Protein AF-0000000081945781 (afdb_homodimer)

Organism: NCBI:txid47308

Nearest PDB structures (foldseek):
  4kkj-assembly1_A  TM=7.399E-01  e=7.338E-05  Homo sapiens
  7y8i-assembly5_E  TM=4.521E-01  e=2.044E+00  Chelicerata
  4kkj-assembly1_A  TM=7.401E-01  e=1.549E-04  Homo sapiens
  7som-assembly1_K  TM=2.322E-01  e=1.179E+00  Chlamydomonas reinhardtii
  7eeb-assembly1_G  TM=3.019E-01  e=8.105E+00  Mus musculus

InterPro domains:
  IPR051588 Eukaryotic Cobalamin Transport [PTHR10559] (9-97)

Solvent-accessible surface area (backbone atoms only — not comparable to full-atom values): 14755 Å² total; per-residue (Å²): 130,62,57,75,66,48,76,43,78,24,61,28,54,87,79,18,20,41,44,29,26,50,51,50,35,34,73,64,66,72,79,46,44,70,46,66,44,79,37,69,45,68,38,50,37,68,39,26,52,67,84,49,60,47,32,81,89,67,34,30,39,61,40,66,34,36,31,39,82,84,70,46,76,44,70,64,97,55,48,50,60,53,32,59,69,50,72,58,22,34,34,29,40,31,44,40,51,39,86,84,30,85,63,73,81,66,58,48,43,34,39,35,38,35,35,37,56,51,51,78,53,77,67,54,59,47,54,59,55,52,55,56,64,74,95,130,67,60,75,65,47,76,43,78,25,62,28,53,90,79,19,21,41,44,29,24,51,50,52,35,34,72,66,66,72,77,47,44,70,45,66,44,78,37,70,44,68,37,52,37,71,39,27,52,67,85,49,60,46,32,81,90,66,35,29,39,63,40,65,34,34,30,40,82,86,70,46,75,45,71,64,96,54,51,50,59,53,33,59,69,48,73,58,22,33,34,30,41,32,45,41,51,39,86,84,30,84,64,74,82,68,64,50,47,36,40,34,38,34,36,37,56,52,53,78,52,76,67,54,59,46,53,57,55,51,55,55,62,74,97

Radius of gyration: 22.07 Å; Cα contacts (8 Å, |Δi|>4): 541; chains: 2; bounding box: 33×66×73 Å

Secondary structure (DSSP, 8-state):
-----EEEEEEE-TT--HHHHHHHHHHTTSS--EEEEEETTTEEEEEEETTEE-BTTTTEEEEEEEE-TTS-EE--SS-TTT--PPTT-EEEEEEEE-TT-S--S----EEEEEEEE---SHHHHHHHHHHHHH-/-----EEEEEEE-TT--HHHHHHHHHHTTSS--EEEEEETTTEEEEEEETTEE-BTTTTEEEEEEEE-TTS-EE--SS-TTT--PPTT-EEEEEEEE-TT-S--S----EEEEEEEE---SHHHHHHHHHHHHH-

Structure (mmCIF, N/CA/C/O backbone):
data_AF-0000000081945781-model_v1
#
loop_
_entity.id
_entity.type
_entity.pdbx_description
1 polymer 'DUF4430 domain-containing protein'
#
loop_
_atom_site.group_PDB
_atom_site.id
_atom_site.type_symbol
_atom_site.label_atom_id
_atom_site.label_alt_id
_atom_site.label_comp_id
_atom_site.label_asym_id
_atom_site.label_entity_id
_atom_site.label_seq_id
_atom_site.pdbx_PDB_ins_code
_atom_site.Cartn_x
_atom_site.Cartn_y
_atom_site.Cartn_z
_atom_site.occupancy
_atom_site.B_iso_or_equiv
_atom_site.auth_seq_id
_atom_site.auth_comp_id
_atom_site.auth_asym_id
_atom_site.auth_atom_id
_atom_site.pdbx_PDB_model_num
ATOM 1 N N . MET A 1 1 ? 2.467 -34.301 -5.25 1 31.59 1 MET A N 1
ATOM 2 C CA . MET A 1 1 ? 2.14 -33.92 -6.622 1 31.59 1 MET A CA 1
ATOM 3 C C . MET A 1 1 ? 2.128 -32.403 -6.778 1 31.59 1 MET A C 1
ATOM 5 O O . MET A 1 1 ? 1.522 -31.697 -5.97 1 31.59 1 MET A O 1
ATOM 9 N N . ASP A 1 2 ? 3.257 -31.806 -7.307 1 41.69 2 ASP A N 1
ATOM 10 C CA . ASP A 1 2 ? 3.442 -30.403 -7.665 1 41.69 2 ASP A CA 1
ATOM 11 C C . ASP A 1 2 ? 2.237 -29.87 -8.437 1 41.69 2 ASP A C 1
ATOM 13 O O . ASP A 1 2 ? 1.819 -30.465 -9.433 1 41.69 2 ASP A O 1
ATOM 17 N N . SER A 1 3 ? 1.161 -29.571 -7.841 1 48.22 3 SER A N 1
ATOM 18 C CA . SER A 1 3 ? 0.048 -29.041 -8.623 1 48.22 3 SER A CA 1
ATOM 19 C C . SER A 1 3 ? 0.537 -28.08 -9.7 1 48.22 3 SER A C 1
ATOM 21 O O . SER A 1 3 ? 1.516 -27.357 -9.497 1 48.22 3 SER A O 1
ATOM 23 N N . PRO A 1 4 ? 0.216 -28.328 -10.935 1 53.32 4 PRO A N 1
ATOM 24 C CA . PRO A 1 4 ? 0.658 -27.537 -12.085 1 53.32 4 PRO A CA 1
ATOM 25 C C . PRO A 1 4 ? 0.549 -26.033 -11.843 1 53.32 4 PRO A C 1
ATOM 27 O O . PRO A 1 4 ? -0.338 -25.584 -11.114 1 53.32 4 PRO A O 1
ATOM 30 N N . ASP A 1 5 ? 1.572 -25.364 -12.103 1 63.85 5 ASP A N 1
ATOM 31 C CA . ASP A 1 5 ? 1.568 -23.905 -12.069 1 63.85 5 ASP A CA 1
ATOM 32 C C . ASP A 1 5 ? 0.402 -23.341 -12.879 1 63.85 5 ASP A C 1
ATOM 34 O O . ASP A 1 5 ? 0.045 -23.886 -13.926 1 63.85 5 ASP A O 1
ATOM 38 N N . GLN A 1 6 ? -0.459 -22.669 -12.216 1 78.08 6 GLN A N 1
ATOM 39 C CA . GLN A 1 6 ? -1.534 -21.983 -12.926 1 78.08 6 GLN A CA 1
ATOM 40 C C . GLN A 1 6 ? -1.122 -20.565 -13.309 1 78.08 6 GLN A C 1
ATOM 42 O O . GLN A 1 6 ? -0.425 -19.888 -12.55 1 78.08 6 GLN A O 1
ATOM 47 N N . SER A 1 7 ? -1.299 -20.27 -14.568 1 82.21 7 SER A N 1
ATOM 48 C CA . SER A 1 7 ? -0.967 -18.938 -15.065 1 82.21 7 SER A CA 1
ATOM 49 C C . SER A 1 7 ? -2.224 -18.153 -15.423 1 82.21 7 SER A C 1
ATOM 51 O O . SER A 1 7 ? -3.169 -18.707 -15.988 1 82.21 7 SER A O 1
ATOM 53 N N . PHE A 1 8 ? -2.252 -17 -14.963 1 83.95 8 PHE A N 1
ATOM 54 C CA . PHE A 1 8 ? -3.381 -16.116 -15.23 1 83.95 8 PHE A CA 1
ATOM 55 C C . PHE A 1 8 ? -2.908 -14.806 -15.849 1 83.95 8 PHE A C 1
ATOM 57 O O . PHE A 1 8 ? -1.851 -14.287 -15.484 1 83.95 8 PHE A O 1
ATOM 64 N N . GLY A 1 9 ? -3.635 -14.259 -16.762 1 82.6 9 GLY A N 1
ATOM 65 C CA . GLY A 1 9 ? -3.398 -12.922 -17.282 1 82.6 9 GLY A CA 1
ATOM 66 C C . GLY A 1 9 ? -4.158 -11.846 -16.529 1 82.6 9 GLY A C 1
ATOM 67 O O . GLY A 1 9 ? -5.356 -11.987 -16.276 1 82.6 9 GLY A O 1
ATOM 68 N N . ALA A 1 10 ? -3.388 -10.941 -16.102 1 83.84 10 ALA A N 1
ATOM 69 C CA . ALA A 1 10 ? -4.059 -9.853 -15.396 1 83.84 10 ALA A CA 1
ATOM 70 C C . ALA A 1 10 ? -3.802 -8.513 -16.079 1 83.84 10 ALA A C 1
ATOM 72 O O . ALA A 1 10 ? -2.686 -8.244 -16.53 1 83.84 10 ALA A O 1
ATOM 73 N N . SER A 1 11 ? -4.833 -7.74 -16.227 1 80.99 11 SER A N 1
ATOM 74 C CA . SER A 1 11 ? -4.74 -6.383 -16.756 1 80.99 11 SER A CA 1
ATOM 75 C C . SER A 1 11 ? -4.515 -5.369 -15.639 1 80.99 11 SER A C 1
ATOM 77 O O . SER A 1 11 ? -5.169 -5.431 -14.596 1 80.99 11 SER A O 1
ATOM 79 N N . LEU A 1 12 ? -3.529 -4.606 -15.922 1 84.59 12 LEU A N 1
ATOM 80 C CA . LEU A 1 12 ? -3.234 -3.558 -14.951 1 84.59 12 LEU A CA 1
ATOM 81 C C . LEU A 1 12 ? -3.156 -2.194 -15.629 1 84.59 12 LEU A C 1
ATOM 83 O O . LEU A 1 12 ? -2.728 -2.093 -16.781 1 84.59 12 LEU A O 1
ATOM 87 N N . VAL A 1 13 ? -3.626 -1.2 -14.996 1 82.75 13 VAL A N 1
ATOM 88 C CA . VAL A 1 13 ? -3.35 0.163 -15.436 1 82.75 13 VAL A CA 1
ATOM 89 C C . VAL A 1 13 ? -1.928 0.556 -15.041 1 82.75 13 VAL A C 1
ATOM 91 O O . VAL A 1 13 ? -1.356 -0.015 -14.11 1 82.75 13 VAL A O 1
ATOM 94 N N . GLU A 1 14 ? -1.395 1.479 -15.806 1 83.13 14 GLU A N 1
ATOM 95 C CA . GLU A 1 14 ? -0.074 1.973 -15.431 1 83.13 14 GLU A CA 1
ATOM 96 C C . GLU A 1 14 ? -0.089 2.581 -14.031 1 83.13 14 GLU A C 1
ATOM 98 O O . GLU A 1 14 ? -0.949 3.405 -13.715 1 83.13 14 GLU A O 1
ATOM 103 N N . GLY A 1 15 ? 0.785 2.109 -13.157 1 87.14 15 GLY A N 1
ATOM 104 C CA . GLY A 1 15 ? 0.864 2.649 -11.809 1 87.14 15 GLY A CA 1
ATOM 105 C C . GLY A 1 15 ? -0.057 1.945 -10.83 1 87.14 15 GLY A C 1
ATOM 106 O O . GLY A 1 15 ? -0.046 2.245 -9.634 1 87.14 15 GLY A O 1
ATOM 107 N N . GLY A 1 16 ? -0.852 1.042 -11.339 1 90.82 16 GLY A N 1
ATOM 108 C CA . GLY A 1 16 ? -1.743 0.286 -10.474 1 90.82 16 GLY A CA 1
ATOM 109 C C . GLY A 1 16 ? -1.019 -0.735 -9.617 1 90.82 16 GLY A C 1
ATOM 110 O O . GLY A 1 16 ? 0.054 -1.215 -9.988 1 90.82 16 GLY A O 1
ATOM 111 N N . ILE A 1 17 ? -1.621 -1.078 -8.462 1 93.41 17 ILE A N 1
ATOM 112 C CA . ILE A 1 17 ? -0.978 -2.008 -7.539 1 93.41 17 ILE A CA 1
ATOM 113 C C . ILE A 1 17 ? -1.425 -3.435 -7.85 1 93.41 17 ILE A C 1
ATOM 115 O O . ILE A 1 17 ? -2.504 -3.646 -8.408 1 93.41 17 ILE A O 1
ATOM 119 N N . LEU A 1 18 ? -0.666 -4.412 -7.493 1 94.37 18 LEU A N 1
ATOM 120 C CA . LEU A 1 18 ? -0.92 -5.825 -7.754 1 94.37 18 LEU A CA 1
ATOM 121 C C . LEU A 1 18 ? -2.245 -6.262 -7.137 1 94.37 18 LEU A C 1
ATOM 123 O O . LEU A 1 18 ? -2.995 -7.027 -7.747 1 94.37 18 LEU A O 1
ATOM 127 N N . LEU A 1 19 ? -2.575 -5.775 -5.93 1 96.04 19 LEU A N 1
ATOM 128 C CA . LEU A 1 19 ? -3.824 -6.148 -5.274 1 96.04 19 LEU A CA 1
ATOM 129 C C . LEU A 1 19 ? -5.024 -5.788 -6.143 1 96.04 19 LEU A C 1
ATOM 131 O O . LEU A 1 19 ? -5.99 -6.55 -6.222 1 96.04 19 LEU A O 1
ATOM 135 N N . GLY A 1 20 ? -4.944 -4.647 -6.768 1 94.23 20 GLY A N 1
ATOM 136 C CA . GLY A 1 20 ? -6.009 -4.279 -7.687 1 94.23 20 GLY A CA 1
ATOM 137 C C . GLY A 1 20 ? -6.153 -5.243 -8.849 1 94.23 20 GLY A C 1
ATOM 138 O O . GLY A 1 20 ? -7.268 -5.627 -9.21 1 94.23 20 GLY A O 1
ATOM 139 N N . ALA A 1 21 ? -5.078 -5.645 -9.453 1 91.33 21 ALA A N 1
ATOM 140 C CA . ALA A 1 21 ? -5.085 -6.591 -10.566 1 91.33 21 ALA A CA 1
ATOM 141 C C . ALA A 1 21 ? -5.632 -7.947 -10.129 1 91.33 21 ALA A C 1
ATOM 143 O O . ALA A 1 21 ? -6.395 -8.581 -10.862 1 91.33 21 ALA A O 1
ATOM 144 N N . MET A 1 22 ? -5.249 -8.367 -8.943 1 93.8 22 MET A N 1
ATOM 145 C CA . MET A 1 22 ? -5.71 -9.647 -8.413 1 93.8 22 MET A CA 1
ATOM 146 C C . MET A 1 22 ? -7.21 -9.615 -8.14 1 93.8 22 MET A C 1
ATOM 148 O O . MET A 1 22 ? -7.914 -10.592 -8.402 1 93.8 22 MET A O 1
ATOM 152 N N . ASN A 1 23 ? -7.678 -8.492 -7.646 1 94.95 23 ASN A N 1
ATOM 153 C CA . ASN A 1 23 ? -9.113 -8.342 -7.436 1 94.95 23 ASN A CA 1
ATOM 154 C C . ASN A 1 23 ? -9.884 -8.423 -8.75 1 94.95 23 ASN A C 1
ATOM 156 O O . ASN A 1 23 ? -10.926 -9.078 -8.825 1 94.95 23 ASN A O 1
ATOM 160 N N . ARG A 1 24 ? -9.351 -7.753 -9.729 1 90.42 24 ARG A N 1
ATOM 161 C CA . ARG A 1 24 ? -9.997 -7.792 -11.037 1 90.42 24 ARG A CA 1
ATOM 162 C C . ARG A 1 24 ? -9.991 -9.206 -11.609 1 90.42 24 ARG A C 1
ATOM 164 O O . ARG A 1 24 ? -10.991 -9.659 -12.17 1 90.42 24 ARG A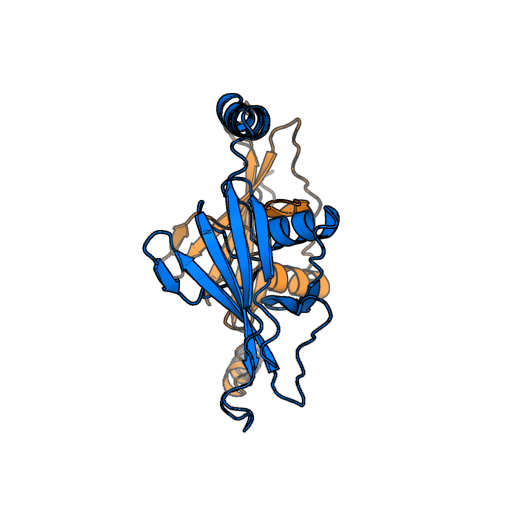 O 1
ATOM 171 N N . LEU A 1 25 ? -8.87 -9.868 -11.488 1 89.02 25 LEU A N 1
ATOM 172 C CA . LEU A 1 25 ? -8.749 -11.247 -11.949 1 89.02 25 LEU A CA 1
ATOM 173 C C . LEU A 1 25 ? -9.77 -12.143 -11.256 1 89.02 25 LEU A C 1
ATOM 175 O O . LEU A 1 25 ? -10.436 -12.951 -11.906 1 89.02 25 LEU A O 1
ATOM 179 N N . MET A 1 26 ? -9.885 -11.985 -9.997 1 92.54 26 MET A N 1
ATOM 180 C CA . MET A 1 26 ? -10.834 -12.784 -9.227 1 92.54 26 MET A CA 1
ATOM 181 C C . MET A 1 26 ? -12.267 -12.495 -9.662 1 92.54 26 MET A C 1
ATOM 183 O O . MET A 1 26 ? -13.083 -13.411 -9.775 1 92.54 26 MET A O 1
ATOM 187 N N . SER A 1 27 ? -12.547 -11.248 -9.896 1 91.45 27 SER A N 1
ATOM 188 C CA . SER A 1 27 ? -13.897 -10.847 -10.279 1 91.45 27 SER A CA 1
ATOM 189 C C . SER A 1 27 ? -14.238 -11.327 -11.686 1 91.45 27 SER A C 1
ATOM 191 O O . SER A 1 27 ? -15.413 -11.422 -12.048 1 91.45 27 SER A O 1
ATOM 193 N N . SER A 1 28 ? -13.225 -11.586 -12.486 1 86.54 28 SER A N 1
ATOM 194 C CA . SER A 1 28 ? -13.45 -12.022 -13.86 1 86.54 28 SER A CA 1
ATOM 195 C C . SER A 1 28 ? -13.731 -13.519 -13.926 1 86.54 28 SER A C 1
ATOM 197 O O . SER A 1 28 ? -13.955 -14.067 -15.008 1 86.54 28 SER A O 1
ATOM 199 N N . ASN A 1 29 ? -13.765 -14.219 -12.817 1 78.65 29 ASN A N 1
ATOM 200 C CA . ASN A 1 29 ? -14.039 -15.648 -12.707 1 78.65 29 ASN A CA 1
ATOM 201 C C . ASN A 1 29 ? -13.039 -16.474 -13.511 1 78.65 29 ASN A C 1
ATOM 203 O O . ASN A 1 29 ? -13.424 -17.406 -14.22 1 78.65 29 ASN A O 1
ATOM 207 N N . ALA A 1 30 ? -11.863 -16.03 -13.512 1 79.2 30 ALA A N 1
ATOM 208 C CA . ALA A 1 30 ? -10.8 -16.721 -14.237 1 79.2 30 ALA A CA 1
ATOM 209 C C . ALA A 1 30 ? -10.305 -17.936 -13.458 1 79.2 30 ALA A C 1
ATOM 211 O O . ALA A 1 30 ? -9.321 -18.571 -13.845 1 79.2 30 ALA A O 1
ATOM 212 N N . GLY A 1 31 ? -11.028 -18.331 -12.377 1 85.35 31 GLY A N 1
ATOM 213 C CA . GLY A 1 31 ? -10.611 -19.456 -11.555 1 85.35 31 GLY A CA 1
ATOM 214 C C . GLY A 1 31 ? -9.55 -19.088 -10.535 1 85.35 31 GLY A C 1
ATOM 215 O O . GLY A 1 31 ? -8.902 -19.966 -9.961 1 85.35 31 GLY A O 1
ATOM 216 N N . PHE A 1 32 ? -9.286 -17.856 -10.505 1 88.34 32 PHE A N 1
ATOM 217 C CA . PHE A 1 32 ? -8.33 -17.336 -9.534 1 88.34 32 PHE A CA 1
ATOM 218 C C . PHE A 1 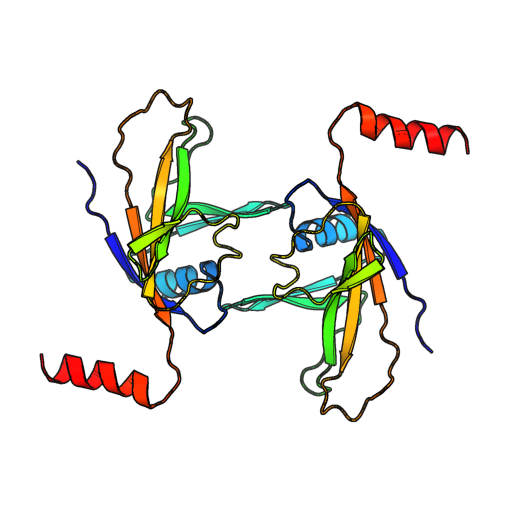32 ? -9.048 -16.766 -8.318 1 88.34 32 PHE A C 1
ATOM 220 O O . PHE A 1 32 ? -9.96 -15.948 -8.455 1 88.34 32 PHE A O 1
ATOM 227 N N . LYS A 1 33 ? -8.71 -17.294 -7.148 1 92.96 33 LYS A N 1
ATOM 228 C CA . LYS A 1 33 ? -9.265 -16.808 -5.888 1 92.96 33 LYS A CA 1
ATOM 229 C C . LYS A 1 33 ? -8.163 -16.564 -4.86 1 92.96 33 LYS A C 1
ATOM 231 O O . LYS A 1 33 ? -7.183 -17.31 -4.804 1 92.96 33 LYS A O 1
ATOM 236 N N . PHE A 1 34 ? -8.384 -15.545 -4.125 1 94.79 34 PHE A N 1
ATOM 237 C CA . PHE A 1 34 ? -7.437 -15.267 -3.052 1 94.79 34 PHE A CA 1
ATOM 238 C C . PHE A 1 34 ? -8.126 -14.557 -1.892 1 94.79 34 PHE A C 1
ATOM 240 O O . PHE A 1 34 ? -9.25 -14.072 -2.034 1 94.79 34 PHE A O 1
ATOM 247 N N . SER A 1 35 ? -7.458 -14.572 -0.76 1 96.94 35 SER A N 1
ATOM 248 C CA . SER A 1 35 ? -7.891 -13.799 0.4 1 96.94 35 SER A CA 1
ATOM 249 C C . SER A 1 35 ? -6.716 -13.08 1.055 1 96.94 35 SER A C 1
ATOM 251 O O . SER A 1 35 ? -5.567 -13.506 0.921 1 96.94 35 SER A O 1
ATOM 253 N N . VAL A 1 36 ? -7.015 -11.949 1.667 1 97.09 36 VAL A N 1
ATOM 254 C CA . VAL A 1 36 ? -6.006 -11.162 2.368 1 97.09 36 VAL A CA 1
ATOM 255 C C . VAL A 1 36 ? -6.438 -10.939 3.815 1 97.09 36 VAL A C 1
ATOM 257 O O . VAL A 1 36 ? -7.633 -10.932 4.119 1 97.09 36 VAL A O 1
ATOM 260 N N . ARG A 1 37 ? -5.526 -10.913 4.663 1 95.48 37 ARG A N 1
ATOM 261 C CA . ARG A 1 37 ? -5.72 -10.437 6.029 1 95.48 37 ARG A CA 1
ATOM 262 C C . ARG A 1 37 ? -5.107 -9.053 6.219 1 95.48 37 ARG A C 1
ATOM 264 O O . ARG A 1 37 ? -3.957 -8.821 5.84 1 95.48 37 ARG A O 1
ATOM 271 N N . GLU A 1 38 ? -5.93 -8.158 6.782 1 95.07 38 GLU A N 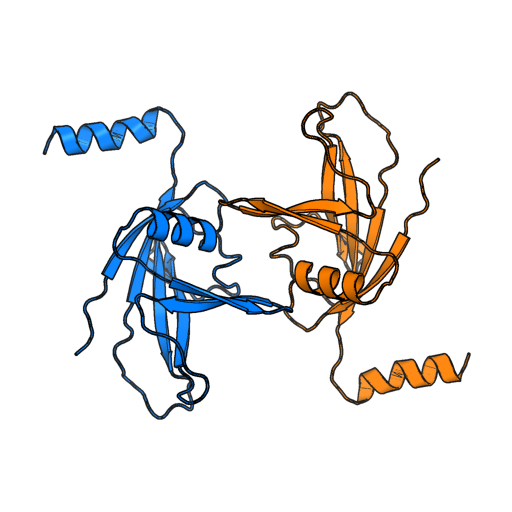1
ATOM 272 C CA . GLU A 1 38 ? -5.435 -6.804 7.014 1 95.07 38 GLU A CA 1
ATOM 273 C C . GLU A 1 38 ? -4.57 -6.74 8.269 1 95.07 38 GLU A C 1
ATOM 275 O O . GLU A 1 38 ? -4.987 -7.183 9.341 1 95.07 38 GLU A O 1
ATOM 280 N N . ASP A 1 39 ? -3.359 -6.289 8.123 1 93.85 39 ASP A N 1
ATOM 281 C CA . ASP A 1 39 ? -2.497 -5.989 9.262 1 93.85 39 ASP A CA 1
ATOM 282 C C . ASP A 1 39 ? -2.538 -4.502 9.606 1 93.85 39 ASP A C 1
ATOM 284 O O . ASP A 1 39 ? -2.362 -3.652 8.73 1 93.85 39 ASP A O 1
ATOM 288 N N . PRO A 1 40 ? -2.794 -4.181 10.825 1 93.31 40 PRO A N 1
ATOM 289 C CA . PRO A 1 40 ? -2.931 -2.772 11.202 1 93.31 40 PRO A CA 1
ATOM 290 C C . PRO A 1 40 ? -1.645 -1.977 10.987 1 93.31 40 PRO A C 1
ATOM 292 O O . PRO A 1 40 ? -1.683 -0.747 10.897 1 93.31 40 PRO A O 1
ATOM 295 N N . ASN A 1 41 ? -0.505 -2.645 10.899 1 90.3 41 ASN A N 1
ATOM 296 C CA . ASN A 1 41 ? 0.772 -1.951 10.777 1 90.3 41 ASN A CA 1
ATOM 297 C C . ASN A 1 41 ? 1.309 -2.012 9.35 1 90.3 41 ASN A C 1
ATOM 299 O O . ASN A 1 41 ? 1.982 -1.085 8.895 1 90.3 41 ASN A O 1
ATOM 303 N N . PHE A 1 42 ? 0.965 -3.11 8.621 1 93.39 42 PHE A N 1
ATOM 304 C CA . PHE A 1 42 ? 1.724 -3.362 7.402 1 93.39 42 PHE A CA 1
ATOM 305 C C . PHE A 1 42 ? 0.799 -3.424 6.192 1 93.39 42 PHE A C 1
ATOM 307 O O . PHE A 1 42 ? 1.262 -3.417 5.049 1 93.39 42 PHE A O 1
ATOM 314 N N . GLY A 1 43 ? -0.517 -3.447 6.451 1 94.14 43 GLY A N 1
ATOM 315 C CA . GLY A 1 43 ? -1.445 -3.528 5.335 1 94.14 43 GLY A CA 1
ATOM 316 C C . GLY A 1 43 ? -1.874 -4.948 5.017 1 94.14 43 GLY A C 1
ATOM 317 O O . GLY A 1 43 ? -1.775 -5.837 5.866 1 94.14 43 GLY A O 1
ATOM 318 N N . PRO A 1 44 ? -2.359 -5.123 3.834 1 96.45 44 PRO A N 1
ATOM 319 C CA . PRO A 1 44 ? -2.91 -6.434 3.485 1 96.45 44 PRO A CA 1
ATOM 320 C C . PRO A 1 44 ? -1.831 -7.501 3.314 1 96.45 44 PRO A C 1
ATOM 322 O O . PRO A 1 44 ? -0.806 -7.251 2.674 1 96.45 44 PRO A O 1
ATOM 325 N N . PHE A 1 45 ? -2.108 -8.661 3.927 1 94.41 45 PHE A N 1
ATOM 326 C CA . PHE A 1 45 ? -1.272 -9.852 3.835 1 94.41 45 PHE A CA 1
ATOM 327 C C . PHE A 1 45 ? -1.973 -10.945 3.037 1 94.41 45 PHE A C 1
ATOM 329 O O . PHE A 1 45 ? -3.128 -11.277 3.311 1 94.41 45 PHE A O 1
ATOM 336 N N . LEU A 1 46 ? -1.294 -11.489 2.013 1 95.39 46 LEU A N 1
ATOM 337 C CA . LEU A 1 46 ? -1.863 -12.576 1.223 1 95.39 46 LEU A CA 1
ATOM 338 C C . LEU A 1 46 ? -1.981 -13.848 2.056 1 95.39 46 LEU A C 1
ATOM 340 O O . LEU A 1 46 ? -0.97 -14.438 2.443 1 95.39 46 LEU A O 1
ATOM 344 N N . GLU A 1 47 ? -3.206 -14.236 2.287 1 96.06 47 GLU A N 1
ATOM 345 C CA . GLU A 1 47 ? -3.457 -15.337 3.211 1 96.06 47 GLU A CA 1
ATOM 346 C C . GLU A 1 47 ? -3.642 -16.654 2.463 1 96.06 47 GLU A C 1
ATOM 348 O O . GLU A 1 47 ? -3.163 -17.7 2.907 1 96.06 47 GLU A O 1
ATOM 353 N N . SER A 1 48 ? -4.4 -16.589 1.382 1 94.57 48 SER A N 1
ATOM 354 C CA . SER A 1 48 ? -4.728 -17.808 0.651 1 94.57 48 SER A CA 1
ATOM 355 C C . SER A 1 48 ? -4.792 -17.552 -0.851 1 94.57 48 SER A C 1
ATOM 357 O O . SER A 1 48 ? -5.21 -16.477 -1.286 1 94.57 48 SER A O 1
ATOM 359 N N . VAL A 1 49 ? -4.386 -18.503 -1.59 1 92.11 49 VAL A N 1
ATOM 360 C CA . VAL A 1 49 ? -4.519 -18.512 -3.043 1 92.11 49 VAL A CA 1
ATOM 361 C C . VAL A 1 49 ? -5.112 -19.843 -3.5 1 92.11 49 VAL A C 1
ATOM 363 O O . VAL A 1 49 ? -4.598 -20.91 -3.156 1 92.11 49 VAL A O 1
ATOM 366 N N . ASN A 1 50 ? -6.319 -19.715 -4.165 1 91.05 50 ASN A N 1
ATOM 367 C CA . ASN A 1 50 ? -7.011 -20.867 -4.734 1 91.05 50 ASN A CA 1
ATOM 368 C C . ASN A 1 50 ? -7.256 -21.949 -3.686 1 91.05 50 ASN A C 1
ATOM 370 O O . ASN A 1 50 ? -7.001 -23.128 -3.934 1 91.05 50 ASN A O 1
ATOM 374 N N . GLY A 1 51 ? -7.583 -21.422 -2.486 1 89.92 51 GLY A N 1
ATOM 375 C CA . GLY A 1 51 ? -8.036 -22.323 -1.439 1 89.92 51 GLY A CA 1
ATOM 376 C C . GLY A 1 51 ? -6.916 -22.794 -0.53 1 89.92 51 GLY A C 1
ATOM 377 O O . GLY A 1 51 ? -7.165 -23.464 0.474 1 89.92 51 GLY A O 1
ATOM 378 N N . LEU A 1 52 ? -5.71 -22.559 -0.941 1 90.59 52 LEU A N 1
ATOM 379 C CA . LEU A 1 52 ? -4.584 -22.938 -0.095 1 90.59 52 LEU A CA 1
ATOM 380 C C . LEU A 1 52 ? -4.159 -21.778 0.798 1 90.59 52 LEU A C 1
ATOM 382 O O . LEU A 1 52 ? -3.657 -20.764 0.309 1 90.59 52 LEU A O 1
ATOM 386 N N . ALA A 1 53 ? -4.355 -21.958 2.14 1 93.23 53 ALA A N 1
ATOM 387 C CA . ALA A 1 53 ? -4.012 -20.908 3.096 1 93.23 53 ALA A CA 1
ATOM 388 C C . ALA A 1 53 ? -2.675 -21.198 3.771 1 93.23 53 ALA A C 1
ATOM 390 O O . ALA A 1 53 ? -2.334 -22.357 4.017 1 93.23 53 ALA A O 1
ATOM 391 N N . GLY A 1 54 ? -1.934 -20.145 3.992 1 89.7 54 GLY A N 1
ATOM 392 C CA . GLY A 1 54 ? -0.801 -20.297 4.89 1 89.7 54 GLY A CA 1
ATOM 393 C C . GLY A 1 54 ? -1.206 -20.664 6.305 1 89.7 54 GLY A C 1
ATOM 394 O O . GLY A 1 54 ? -2.381 -20.571 6.664 1 89.7 54 GLY A O 1
ATOM 395 N N . SER A 1 55 ? -0.24 -21.146 7.069 1 88.69 55 SER A N 1
ATOM 396 C CA . SER A 1 55 ? -0.479 -21.573 8.444 1 88.69 55 SER A CA 1
ATOM 397 C C . SER A 1 55 ? 0.656 -21.135 9.363 1 88.69 55 SER A C 1
ATOM 399 O O . SER A 1 55 ? 1.827 -21.399 9.082 1 88.69 55 SER A O 1
ATOM 401 N N . ASP A 1 56 ? 0.254 -20.446 10.431 1 86.19 56 ASP A N 1
ATOM 402 C CA . ASP A 1 56 ? 1.262 -20.097 11.427 1 86.19 56 ASP A CA 1
ATOM 403 C C . ASP A 1 56 ? 1.845 -21.348 12.08 1 86.19 56 ASP A C 1
ATOM 405 O O . ASP A 1 56 ? 3.046 -21.413 12.348 1 86.19 56 ASP A O 1
ATOM 409 N N . GLN A 1 57 ? 0.998 -22.313 12.337 1 86.74 57 GLN A N 1
ATOM 410 C CA . GLN A 1 57 ? 1.418 -23.56 12.968 1 86.74 57 GLN A CA 1
ATOM 411 C C . GLN A 1 57 ? 2.452 -24.288 12.113 1 86.74 57 GLN A C 1
ATOM 413 O O . GLN A 1 57 ? 3.478 -24.742 12.623 1 86.74 57 GLN A O 1
ATOM 418 N N . GLU A 1 58 ? 2.127 -24.403 10.807 1 86.33 58 GLU A N 1
ATOM 419 C CA . GLU A 1 58 ? 3.018 -25.099 9.884 1 86.33 58 GLU A CA 1
ATOM 420 C C . GLU A 1 58 ? 4.103 -24.165 9.354 1 86.33 58 GLU A C 1
ATOM 422 O O . GLU A 1 58 ? 5 -24.597 8.626 1 86.33 58 GLU A O 1
ATOM 427 N N . GLN A 1 59 ? 4.021 -22.83 9.719 1 85.88 59 GLN A N 1
ATOM 428 C CA . GLN A 1 59 ? 4.976 -21.816 9.282 1 85.88 59 GLN A CA 1
ATOM 429 C C . GLN A 1 59 ? 5.05 -21.75 7.76 1 85.88 59 GLN A C 1
ATOM 431 O O . GLN A 1 59 ? 6.141 -21.74 7.186 1 85.88 59 GLN A O 1
ATOM 436 N N . THR A 1 60 ? 3.859 -21.845 7.129 1 88.99 60 THR A N 1
ATOM 437 C CA . THR A 1 60 ? 3.757 -21.688 5.683 1 88.99 60 THR A CA 1
ATOM 438 C C . THR A 1 60 ? 3.13 -20.342 5.328 1 88.99 60 THR A C 1
ATOM 440 O O . THR A 1 60 ? 2.341 -19.796 6.101 1 88.99 60 THR A O 1
ATOM 443 N N . TYR A 1 61 ? 3.536 -19.766 4.23 1 89.86 61 TYR A N 1
ATOM 444 C CA . TYR A 1 61 ? 3.001 -18.487 3.779 1 89.86 61 TYR A CA 1
ATOM 445 C C . TYR A 1 61 ? 3.192 -18.315 2.277 1 89.86 61 TYR A C 1
ATOM 447 O O . TYR A 1 61 ? 3.906 -19.095 1.642 1 89.86 61 TYR A O 1
ATOM 455 N N . TRP A 1 62 ? 2.581 -17.366 1.743 1 90.39 62 TRP A N 1
ATOM 456 C CA . TRP A 1 62 ? 2.735 -16.998 0.339 1 90.39 62 TRP A CA 1
ATOM 457 C C . TRP A 1 62 ? 3.758 -15.877 0.179 1 90.39 62 TRP A C 1
ATOM 459 O O . TRP A 1 62 ? 3.669 -14.847 0.851 1 90.39 62 TRP A O 1
ATOM 469 N N . GLU A 1 63 ? 4.676 -16.153 -0.655 1 90.25 63 GLU A N 1
ATOM 470 C CA . GLU A 1 63 ? 5.711 -15.174 -0.972 1 90.25 63 GLU A CA 1
ATOM 471 C C . GLU A 1 63 ? 5.49 -14.566 -2.355 1 90.25 63 GLU A C 1
ATOM 473 O O . GLU A 1 63 ? 5.097 -15.265 -3.291 1 90.25 63 GLU A O 1
ATOM 478 N N . LEU A 1 64 ? 5.842 -13.299 -2.446 1 92.49 64 LEU A N 1
ATOM 479 C CA . LEU A 1 64 ? 5.759 -12.597 -3.721 1 92.49 64 LEU A CA 1
ATOM 480 C C . LEU A 1 64 ? 7.114 -12.577 -4.42 1 92.49 64 LEU A C 1
ATOM 482 O O . LEU A 1 64 ? 8.097 -12.084 -3.863 1 92.49 64 LEU A O 1
ATOM 486 N N . LEU A 1 65 ? 7.154 -13.161 -5.583 1 90.04 65 LEU A N 1
ATOM 487 C CA . LEU A 1 65 ? 8.312 -13.091 -6.468 1 90.04 65 LEU A CA 1
ATOM 488 C C . LEU A 1 65 ? 7.928 -12.498 -7.82 1 90.04 65 LEU A C 1
ATOM 490 O O . LEU A 1 65 ? 6.776 -12.608 -8.246 1 90.04 65 LEU A O 1
ATOM 494 N N . VAL A 1 66 ? 8.901 -11.839 -8.366 1 90.5 66 VAL A N 1
ATOM 495 C CA . VAL A 1 66 ? 8.632 -11.22 -9.66 1 90.5 66 VAL A CA 1
ATOM 496 C C . VAL A 1 66 ? 9.749 -11.568 -10.641 1 90.5 66 VAL A C 1
ATOM 498 O O . VAL A 1 66 ? 10.93 -11.385 -10.337 1 90.5 66 VAL A O 1
ATOM 501 N N . THR A 1 67 ? 9.397 -12.132 -11.729 1 88.81 67 THR A N 1
ATOM 502 C CA . THR A 1 67 ? 10.332 -12.31 -12.835 1 88.81 67 THR A CA 1
ATOM 503 C C . THR A 1 67 ? 10.163 -11.201 -13.869 1 88.81 67 THR A C 1
ATOM 505 O O . THR A 1 67 ? 9.095 -11.06 -14.467 1 88.81 67 THR A O 1
ATOM 508 N N . THR A 1 68 ? 11.209 -10.464 -13.979 1 86.68 68 THR A N 1
ATOM 509 C CA . THR A 1 68 ? 11.155 -9.294 -14.849 1 86.68 68 THR A CA 1
ATOM 510 C C . THR A 1 68 ? 11.268 -9.705 -16.315 1 86.68 68 THR A C 1
ATOM 512 O O . THR A 1 68 ? 11.51 -10.875 -16.62 1 86.68 68 THR A O 1
ATOM 515 N N . ALA A 1 69 ? 11.107 -8.713 -17.185 1 80.31 69 ALA A N 1
ATOM 516 C CA . ALA A 1 69 ? 11.19 -8.944 -18.625 1 80.31 69 ALA A CA 1
ATOM 517 C C . ALA A 1 69 ? 12.564 -9.48 -19.017 1 80.31 69 ALA A C 1
ATOM 519 O O . ALA A 1 69 ? 12.71 -10.137 -20.05 1 80.31 69 ALA A O 1
ATOM 520 N N . THR A 1 70 ? 13.593 -9.239 -18.171 1 84.48 70 THR A N 1
ATOM 521 C CA . THR A 1 70 ? 14.938 -9.729 -18.447 1 84.48 70 THR A CA 1
ATOM 522 C C . THR A 1 70 ? 15.158 -11.096 -17.806 1 84.48 70 THR A C 1
ATOM 524 O O . THR A 1 70 ? 16.297 -11.553 -17.68 1 84.48 70 THR A O 1
ATOM 527 N N . ASP A 1 71 ? 14.14 -11.679 -17.257 1 83.77 71 ASP A N 1
ATOM 528 C CA . ASP A 1 71 ? 14.126 -13.029 -16.703 1 83.77 71 ASP A CA 1
ATOM 529 C C . ASP A 1 71 ? 14.869 -13.084 -15.371 1 83.77 71 ASP A C 1
ATOM 531 O O . ASP A 1 71 ? 15.431 -14.12 -15.009 1 83.77 71 ASP A O 1
ATOM 535 N N . GLU A 1 72 ? 15.042 -11.996 -14.804 1 90.63 72 GLU A N 1
ATOM 536 C CA . GLU A 1 72 ? 15.555 -11.951 -13.438 1 90.63 72 GLU A CA 1
ATOM 537 C C . GLU A 1 72 ? 14.426 -12.081 -12.42 1 90.63 72 GLU A C 1
ATOM 539 O O . GLU A 1 72 ? 13.367 -11.469 -12.578 1 90.63 72 GLU A O 1
ATOM 544 N N . THR A 1 73 ? 14.662 -12.938 -11.482 1 90.12 73 THR A N 1
ATOM 545 C CA . THR A 1 73 ? 13.666 -13.09 -10.427 1 90.12 73 THR A CA 1
ATOM 546 C C . THR A 1 73 ? 14.058 -12.284 -9.192 1 90.12 73 THR A C 1
ATOM 548 O O . THR A 1 73 ? 15.168 -12.429 -8.676 1 90.12 73 THR A O 1
ATOM 551 N N . ILE A 1 74 ? 13.171 -11.413 -8.804 1 92.18 74 ILE A N 1
ATOM 552 C CA . ILE A 1 74 ? 13.444 -10.578 -7.639 1 92.18 74 ILE A CA 1
ATOM 553 C C . ILE A 1 74 ? 12.378 -10.817 -6.572 1 92.18 74 ILE A C 1
ATOM 555 O O . ILE A 1 74 ? 11.291 -11.318 -6.872 1 92.18 74 ILE A O 1
ATOM 559 N N . ARG A 1 75 ? 12.725 -10.506 -5.276 1 92.21 75 ARG A N 1
ATOM 560 C CA . ARG A 1 75 ? 11.797 -10.466 -4.15 1 92.21 75 ARG A CA 1
ATOM 561 C C . ARG A 1 75 ? 11.491 -9.029 -3.743 1 92.21 75 ARG A C 1
ATOM 563 O O . ARG A 1 75 ? 12.33 -8.358 -3.137 1 92.21 75 ARG A O 1
ATOM 570 N N . PRO A 1 76 ? 10.27 -8.581 -4.141 1 92.4 76 PRO A N 1
ATOM 571 C CA . PRO A 1 76 ? 9.941 -7.211 -3.739 1 92.4 76 PRO A CA 1
ATOM 572 C C . PRO A 1 76 ? 10.004 -7.009 -2.227 1 92.4 76 PRO A C 1
ATOM 574 O O . PRO A 1 76 ? 9.754 -7.946 -1.464 1 92.4 76 PRO A O 1
ATOM 577 N N . GLU A 1 77 ? 10.352 -5.814 -1.756 1 90.59 77 GLU A N 1
ATOM 578 C CA . GLU A 1 77 ? 10.38 -5.466 -0.339 1 90.59 77 GLU A CA 1
ATOM 579 C C . GLU A 1 77 ? 9.016 -4.972 0.135 1 90.59 77 GLU A C 1
ATOM 581 O O . GLU A 1 77 ? 8.882 -4.49 1.262 1 90.59 77 GLU A O 1
ATOM 586 N N . VAL A 1 78 ? 8.011 -5.026 -0.762 1 91.71 78 VAL A N 1
ATOM 587 C CA . VAL A 1 78 ? 6.641 -4.642 -0.439 1 91.71 78 VAL A CA 1
ATOM 588 C C . VAL A 1 78 ? 5.693 -5.797 -0.753 1 91.71 78 VAL A C 1
ATOM 590 O O . VAL A 1 78 ? 6.045 -6.711 -1.502 1 91.71 78 VAL A O 1
ATOM 593 N N . GLY A 1 79 ? 4.59 -5.803 -0.149 1 93.5 79 GLY A N 1
ATOM 594 C CA . GLY A 1 79 ? 3.586 -6.831 -0.377 1 93.5 79 GLY A CA 1
ATOM 595 C C . GLY A 1 79 ? 2.664 -6.517 -1.539 1 93.5 79 GLY A C 1
ATOM 596 O O . GLY A 1 79 ? 2.914 -5.581 -2.302 1 93.5 79 GLY A O 1
ATOM 597 N N . ILE A 1 80 ? 1.584 -7.24 -1.626 1 95.7 80 ILE A N 1
ATOM 598 C CA . ILE A 1 80 ? 0.674 -7.176 -2.764 1 95.7 80 ILE A CA 1
ATOM 599 C C . ILE A 1 80 ? -0.113 -5.868 -2.722 1 95.7 80 ILE A C 1
ATOM 601 O O . ILE A 1 80 ? -0.673 -5.44 -3.734 1 95.7 80 ILE A O 1
ATOM 605 N N . GLY A 1 81 ? -0.167 -5.245 -1.588 1 95.77 81 GLY A N 1
ATOM 606 C CA . GLY A 1 81 ? -0.929 -4.017 -1.425 1 95.77 81 GLY A CA 1
ATOM 607 C C . GLY A 1 81 ? -0.178 -2.783 -1.886 1 95.77 81 GLY A C 1
ATOM 608 O O . GLY A 1 81 ? -0.758 -1.7 -1.991 1 95.77 81 GLY A O 1
ATOM 609 N N . CYS A 1 82 ? 1.126 -2.993 -2.242 1 95.57 82 CYS A N 1
ATOM 610 C CA . CYS A 1 82 ? 1.931 -1.819 -2.56 1 95.57 82 CYS A CA 1
ATOM 611 C C . CYS A 1 82 ? 2.786 -2.063 -3.797 1 95.57 82 CYS A C 1
ATOM 613 O O . CYS A 1 82 ? 3.318 -1.12 -4.386 1 95.57 82 CYS A O 1
ATOM 615 N N . TYR A 1 83 ? 2.906 -3.313 -4.22 1 94.3 83 TYR A N 1
ATOM 616 C CA . TYR A 1 83 ? 3.743 -3.6 -5.379 1 94.3 83 TYR A CA 1
ATOM 617 C C . TYR A 1 83 ? 3.074 -3.132 -6.665 1 94.3 83 TYR A C 1
ATOM 619 O O . TYR A 1 83 ? 1.886 -3.384 -6.881 1 94.3 83 TYR A O 1
ATOM 627 N N . VAL A 1 84 ? 3.876 -2.472 -7.498 1 92.75 84 VAL A N 1
ATOM 628 C CA . VAL A 1 84 ? 3.418 -1.996 -8.799 1 92.75 84 VAL A CA 1
ATOM 629 C C . VAL A 1 84 ? 4.088 -2.802 -9.91 1 92.75 84 VAL A C 1
ATOM 631 O O . VAL A 1 84 ? 5.244 -2.549 -10.258 1 92.75 84 VAL A O 1
ATOM 634 N N . PRO A 1 85 ? 3.359 -3.724 -10.488 1 90.39 85 PRO A N 1
ATOM 635 C CA . PRO A 1 85 ? 3.949 -4.515 -11.57 1 90.39 85 PRO A CA 1
ATOM 636 C C . PRO A 1 85 ? 4.231 -3.686 -12.821 1 90.39 85 PRO A C 1
ATOM 638 O O . PRO A 1 85 ? 3.456 -2.787 -13.158 1 90.39 85 PRO A O 1
ATOM 641 N N . LYS A 1 86 ? 5.333 -3.981 -13.426 1 87.07 86 LYS A N 1
ATOM 642 C CA . LYS A 1 86 ? 5.615 -3.418 -14.743 1 87.07 86 LYS A CA 1
ATOM 643 C C . LYS A 1 86 ? 5.015 -4.281 -15.85 1 87.07 86 LYS A C 1
ATOM 645 O O . LYS A 1 86 ? 4.736 -5.463 -15.64 1 87.07 86 LYS A O 1
ATOM 650 N N . ALA A 1 87 ? 4.816 -3.596 -16.922 1 80.88 87 ALA A N 1
ATOM 651 C CA . ALA A 1 87 ? 4.317 -4.357 -18.065 1 80.88 87 ALA A CA 1
ATOM 652 C C . ALA A 1 87 ? 5.209 -5.561 -18.353 1 80.88 87 ALA A C 1
ATOM 654 O O . ALA A 1 87 ? 6.437 -5.457 -18.308 1 80.88 87 ALA A O 1
ATOM 655 N N . HIS A 1 88 ? 4.658 -6.754 -18.498 1 80.74 88 HIS A N 1
ATOM 656 C CA . HIS A 1 88 ? 5.288 -8.003 -18.911 1 80.74 88 HIS A CA 1
ATOM 657 C C . HIS A 1 88 ? 5.981 -8.685 -17.737 1 80.74 88 HIS A C 1
ATOM 659 O O . HIS A 1 88 ? 6.651 -9.705 -17.914 1 80.74 88 HIS A O 1
ATOM 665 N N . ASP A 1 89 ? 5.871 -8.083 -16.563 1 85.13 89 ASP A N 1
ATOM 666 C CA . ASP A 1 89 ? 6.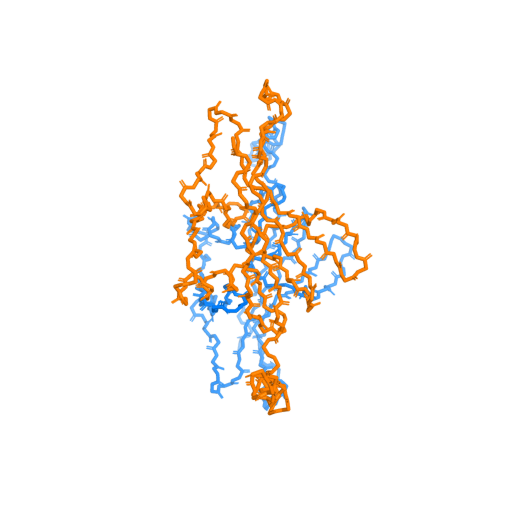331 -8.822 -15.391 1 85.13 89 ASP A CA 1
ATOM 667 C C . ASP A 1 89 ? 5.528 -10.108 -15.203 1 85.13 89 ASP A C 1
ATOM 669 O O . ASP A 1 89 ? 4.328 -10.143 -15.48 1 85.13 89 ASP A O 1
ATOM 673 N N . LYS A 1 90 ? 6.191 -11.096 -14.752 1 87.37 90 LYS A N 1
ATOM 674 C CA . LYS A 1 90 ? 5.531 -12.298 -14.25 1 87.37 90 LYS A CA 1
ATOM 675 C C . LYS A 1 90 ? 5.526 -12.326 -12.725 1 87.37 90 LYS A C 1
ATOM 677 O O . LYS A 1 90 ? 6.584 -12.403 -12.096 1 87.37 90 LYS A O 1
ATOM 682 N N . ILE A 1 91 ? 4.368 -12.267 -12.203 1 91.16 91 ILE A N 1
ATOM 683 C CA . ILE A 1 91 ? 4.221 -12.304 -10.752 1 91.16 91 ILE A CA 1
ATOM 684 C C . ILE A 1 91 ? 4.057 -13.749 -10.286 1 91.16 91 ILE A C 1
ATOM 686 O O . ILE A 1 91 ? 3.169 -14.463 -10.758 1 91.16 91 ILE A O 1
ATOM 690 N N . ILE A 1 92 ? 4.883 -14.142 -9.412 1 90.14 92 ILE A N 1
ATOM 691 C CA . ILE A 1 92 ? 4.849 -15.501 -8.882 1 90.14 92 ILE A CA 1
ATOM 692 C C . ILE A 1 92 ? 4.436 -15.472 -7.412 1 90.14 92 ILE A C 1
ATOM 694 O O . ILE A 1 92 ? 5.134 -14.891 -6.577 1 90.14 92 ILE A O 1
ATOM 698 N N . LEU A 1 93 ? 3.299 -15.992 -7.187 1 91.75 93 LEU A N 1
ATOM 699 C CA . LEU A 1 93 ? 2.92 -16.283 -5.809 1 91.75 93 LEU A CA 1
ATOM 700 C C . LEU A 1 93 ? 3.404 -17.668 -5.393 1 91.75 93 LEU A C 1
ATOM 702 O O . LEU A 1 93 ? 2.848 -18.68 -5.826 1 91.75 93 LEU A O 1
ATOM 706 N N . ASN A 1 94 ? 4.423 -17.632 -4.557 1 88.79 94 ASN A N 1
ATOM 707 C CA . ASN A 1 94 ? 5.133 -18.854 -4.192 1 88.79 94 ASN A CA 1
ATOM 708 C 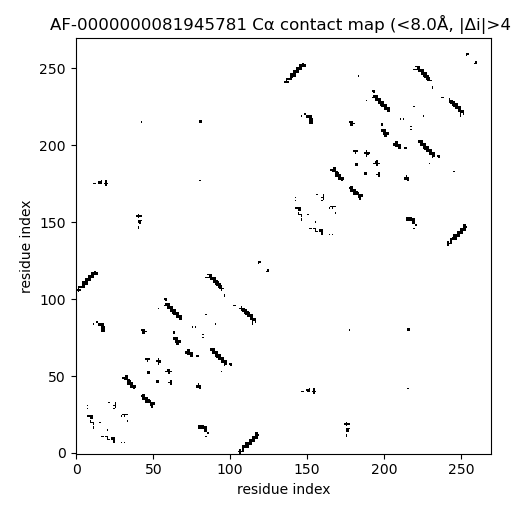C . ASN A 1 94 ? 4.79 -19.299 -2.773 1 88.79 94 ASN A C 1
ATOM 710 O O . ASN A 1 94 ? 5.032 -18.567 -1.813 1 88.79 94 ASN A O 1
ATOM 714 N N . TYR A 1 95 ? 4.186 -20.463 -2.682 1 88.01 95 TYR A N 1
ATOM 715 C CA . TYR A 1 95 ? 3.877 -21.025 -1.372 1 88.01 95 TYR A CA 1
ATOM 716 C C . TYR A 1 95 ? 5.132 -21.576 -0.705 1 88.01 95 TYR A C 1
ATOM 718 O O . TYR A 1 95 ? 5.793 -22.464 -1.249 1 88.01 95 TYR A O 1
ATOM 726 N N . GLN A 1 96 ? 5.46 -20.922 0.479 1 84.55 96 GLN A N 1
ATOM 727 C CA . GLN A 1 96 ? 6.728 -21.289 1.1 1 84.55 96 GLN A CA 1
ATOM 728 C C . GLN A 1 96 ? 6.528 -21.71 2.553 1 84.55 96 GLN A C 1
ATOM 730 O O . GLN A 1 96 ? 5.488 -21.425 3.149 1 84.55 96 GLN A O 1
ATOM 735 N N . SER A 1 97 ? 7.426 -22.485 2.921 1 81.76 97 SER A N 1
ATOM 736 C CA . SER A 1 97 ? 7.505 -22.852 4.331 1 81.76 97 SER A CA 1
ATOM 737 C C . SER A 1 97 ? 8.679 -22.162 5.017 1 81.76 97 SER A C 1
ATOM 739 O O . SER A 1 97 ? 9.727 -21.953 4.403 1 81.76 97 SER A O 1
ATOM 741 N N . GLY A 1 98 ? 8.473 -21.647 6.151 1 69.82 98 GLY A N 1
ATOM 742 C CA . GLY A 1 98 ? 9.543 -21.027 6.916 1 69.82 98 GLY A CA 1
ATOM 743 C C . GLY A 1 98 ? 10.76 -21.919 7.071 1 69.82 98 GLY A C 1
ATOM 744 O O . GLY A 1 98 ? 10.682 -23.128 6.845 1 69.82 98 GLY A O 1
ATOM 745 N N . GLU A 1 99 ? 12.022 -21.251 6.976 1 61.91 99 GLU A N 1
ATOM 746 C CA . GLU A 1 99 ? 13.293 -21.96 7.086 1 61.91 99 GLU A CA 1
ATOM 747 C C . GLU A 1 99 ? 13.229 -23.046 8.155 1 61.91 99 GLU A C 1
ATOM 749 O O . GLU A 1 99 ? 13.841 -24.107 8.007 1 61.91 99 GLU A O 1
ATOM 754 N N . ASN A 1 100 ? 12.595 -22.68 9.248 1 51.06 100 ASN A N 1
ATOM 755 C CA . ASN A 1 100 ? 12.639 -23.69 10.301 1 51.06 100 ASN A CA 1
ATOM 756 C C . ASN A 1 100 ? 11.68 -24.841 10.013 1 51.06 100 ASN A C 1
ATOM 758 O O . ASN A 1 100 ? 11.505 -25.732 10.847 1 51.06 100 ASN A O 1
ATOM 762 N N . SER A 1 101 ? 10.894 -24.566 9.085 1 49.87 101 SER A N 1
ATOM 763 C CA . SER A 1 101 ? 9.974 -25.673 8.846 1 49.87 101 SER A CA 1
ATOM 764 C C . SER A 1 101 ? 10.663 -26.814 8.104 1 49.87 101 SER A C 1
ATOM 766 O O . SER A 1 101 ? 11.544 -26.579 7.274 1 49.87 101 SER A O 1
ATOM 768 N N . ALA A 1 102 ? 10.9 -27.962 8.791 1 45.41 102 ALA A N 1
ATOM 769 C CA . ALA A 1 102 ? 11.385 -29.229 8.249 1 45.41 102 ALA A CA 1
ATOM 770 C C . ALA A 1 102 ? 10.818 -29.483 6.855 1 45.41 102 ALA A C 1
ATOM 772 O O . ALA A 1 102 ? 11.128 -30.498 6.227 1 45.41 102 ALA A O 1
ATOM 773 N N . VAL A 1 103 ? 9.792 -28.787 6.507 1 40.61 103 VAL A N 1
ATOM 774 C CA . VAL A 1 103 ? 9.182 -29.186 5.242 1 40.61 103 VAL A CA 1
ATOM 775 C C . VAL A 1 103 ? 9.936 -28.543 4.08 1 40.61 103 VAL A C 1
ATOM 777 O O . VAL A 1 103 ? 9.748 -27.36 3.788 1 40.61 103 VAL A O 1
ATOM 780 N N . TYR A 1 104 ? 11.088 -28.732 3.854 1 38.42 104 TYR A N 1
ATOM 781 C CA . TYR A 1 104 ? 11.979 -28.551 2.714 1 38.42 104 TYR A CA 1
ATOM 782 C C . TYR A 1 104 ? 11.448 -29.281 1.486 1 38.42 104 TYR A C 1
ATOM 784 O O . TYR A 1 104 ? 11.014 -30.432 1.579 1 38.42 104 TYR A O 1
ATOM 792 N N . GLY A 1 105 ? 11.09 -28.686 0.398 1 37.35 105 GLY A N 1
ATOM 793 C CA . GLY A 1 105 ? 10.91 -29.304 -0.906 1 37.35 105 GLY A CA 1
ATOM 794 C C . GLY A 1 105 ? 9.476 -29.252 -1.399 1 37.35 105 GLY A C 1
ATOM 795 O O . GLY A 1 105 ? 9.093 -30.009 -2.293 1 37.35 105 GLY A O 1
ATOM 796 N N . LYS A 1 106 ? 8.558 -28.855 -0.363 1 43.3 106 LYS A N 1
ATOM 797 C CA . LYS A 1 106 ? 7.235 -29.071 -0.942 1 43.3 106 LYS A CA 1
ATOM 798 C C . LYS A 1 106 ? 6.987 -28.126 -2.114 1 43.3 106 LYS A C 1
ATOM 800 O O . LYS A 1 106 ? 7.566 -27.039 -2.176 1 43.3 106 LYS A O 1
ATOM 805 N N . ASP A 1 107 ? 6.155 -28.508 -3.064 1 41.64 107 ASP A N 1
ATOM 806 C CA . ASP A 1 107 ? 5.573 -28.073 -4.33 1 41.64 107 ASP A CA 1
ATOM 807 C C . ASP A 1 107 ? 5.067 -26.635 -4.238 1 41.64 107 ASP A C 1
ATOM 809 O O . ASP A 1 107 ? 4.255 -26.312 -3.369 1 41.64 107 ASP A O 1
ATOM 813 N N . THR A 1 108 ? 6.067 -25.739 -4.377 1 47.79 108 THR A N 1
ATOM 814 C CA . THR A 1 108 ? 5.762 -24.32 -4.517 1 47.79 108 THR A CA 1
ATOM 815 C C . THR A 1 108 ? 4.669 -24.102 -5.56 1 47.79 108 THR A C 1
ATOM 817 O O . THR A 1 108 ? 4.711 -24.689 -6.643 1 47.79 108 THR A O 1
ATOM 820 N N . CYS A 1 109 ? 3.415 -24.274 -5.286 1 49.11 109 CYS A N 1
ATOM 821 C CA . CYS A 1 109 ? 2.388 -23.894 -6.25 1 49.11 109 CYS A CA 1
ATOM 822 C C . CYS A 1 109 ? 2.487 -22.413 -6.597 1 49.11 109 CYS A C 1
ATOM 824 O O . CYS A 1 109 ? 2.47 -21.56 -5.708 1 49.11 109 CYS A O 1
ATOM 826 N N . ASP A 1 110 ? 3.246 -22.232 -7.802 1 58.63 110 ASP A N 1
ATOM 827 C CA . ASP A 1 110 ? 3.419 -20.863 -8.277 1 58.63 110 ASP A CA 1
ATOM 828 C C . ASP A 1 110 ? 2.191 -20.39 -9.052 1 58.63 110 ASP A C 1
ATOM 830 O O . ASP A 1 110 ? 1.642 -21.133 -9.868 1 58.63 110 ASP A O 1
ATOM 834 N N . VAL A 1 111 ? 1.51 -19.62 -8.488 1 63.36 111 VAL A N 1
ATOM 835 C CA . VAL A 1 111 ? 0.544 -18.907 -9.317 1 63.36 111 VAL A CA 1
ATOM 836 C C . VAL A 1 111 ? 1.22 -17.714 -9.987 1 63.36 111 VAL A C 1
ATOM 838 O O . VAL A 1 111 ? 1.83 -16.879 -9.315 1 63.36 111 VAL A O 1
ATOM 841 N N . VAL A 1 112 ? 1.262 -17.848 -11.382 1 71.05 112 VAL A N 1
ATOM 842 C CA . VAL A 1 112 ? 1.931 -16.812 -12.161 1 71.05 112 VAL A CA 1
ATOM 843 C C . VAL A 1 112 ? 0.9 -15.83 -12.71 1 71.05 112 VAL A C 1
ATOM 845 O O . VAL A 1 112 ? -0.096 -16.238 -13.313 1 71.05 112 VAL A O 1
ATOM 848 N N . ILE A 1 113 ? 0.994 -14.605 -12.288 1 68.34 113 ILE A N 1
ATOM 849 C CA . ILE A 1 113 ? 0.189 -13.522 -12.841 1 68.34 113 ILE A CA 1
ATOM 850 C C . ILE A 1 113 ? 1.03 -12.699 -13.815 1 68.34 113 ILE A C 1
ATOM 852 O O . ILE A 1 113 ? 2.063 -12.142 -13.435 1 68.34 113 ILE A O 1
ATOM 856 N N . LYS A 1 114 ? 0.6 -12.74 -15.061 1 65.58 114 LYS A N 1
ATOM 857 C CA . LYS A 1 114 ? 1.263 -11.944 -16.089 1 65.58 114 LYS A CA 1
ATOM 858 C C . LYS A 1 114 ? 0.61 -10.571 -16.228 1 65.58 114 LYS A C 1
ATOM 860 O O . LYS A 1 114 ? -0.586 -10.473 -16.51 1 65.58 114 LYS A O 1
ATOM 865 N N . ALA A 1 115 ? 1.266 -9.546 -15.857 1 55.63 115 ALA A N 1
ATOM 866 C CA . ALA A 1 115 ? 0.752 -8.179 -15.883 1 55.63 115 ALA A CA 1
ATOM 867 C C . ALA A 1 115 ? 0.685 -7.645 -17.311 1 55.63 115 ALA A C 1
ATOM 869 O O . ALA A 1 115 ? 1.658 -7.739 -18.062 1 55.63 115 ALA A O 1
ATOM 870 N N . VAL A 1 116 ? -0.457 -7.489 -17.785 1 54.79 116 VAL A N 1
ATOM 871 C CA . VAL A 1 116 ? -0.621 -6.818 -19.07 1 54.79 116 VAL A CA 1
ATOM 872 C C . VAL A 1 116 ? -1.184 -5.415 -18.851 1 54.79 116 VAL A C 1
ATOM 874 O O . VAL A 1 116 ? -1.992 -5.197 -17.946 1 54.79 116 VAL A O 1
ATOM 877 N N . HIS A 1 117 ? -0.385 -4.3 -19.141 1 51.18 117 HIS A N 1
ATOM 878 C CA . HIS A 1 117 ? -0.877 -2.933 -19.007 1 51.18 117 HIS A CA 1
ATOM 879 C C . HIS A 1 117 ? -2.124 -2.711 -19.857 1 51.18 117 HIS A C 1
ATOM 881 O O . HIS A 1 117 ? -2.191 -3.17 -20.999 1 51.18 117 HIS A O 1
ATOM 887 N N . LEU A 1 118 ? -3.2 -2.391 -19.243 1 47.8 118 LEU A N 1
ATOM 888 C CA . LEU A 1 118 ? -4.406 -1.985 -19.957 1 47.8 118 LEU A CA 1
ATOM 889 C C . LEU A 1 118 ? -4.131 -0.778 -20.846 1 47.8 118 LEU A C 1
ATOM 891 O O . LEU A 1 118 ? -3.744 0.285 -20.355 1 47.8 118 LEU A O 1
ATOM 895 N N . CYS A 1 119 ? -3.426 -0.917 -21.89 1 46.41 119 CYS A N 1
ATOM 896 C CA . CYS A 1 119 ? -3.293 0.184 -22.837 1 46.41 119 CYS A CA 1
ATOM 897 C C . CYS A 1 119 ? -4.646 0.826 -23.12 1 46.41 119 CYS A C 1
ATOM 899 O O . CYS A 1 119 ? -5.544 0.179 -23.661 1 46.41 119 CYS A O 1
ATOM 901 N N . LEU A 1 120 ? -5.217 1.606 -22.193 1 42.48 120 LEU A N 1
ATOM 902 C CA . LEU A 1 120 ? -6.406 2.346 -22.601 1 42.48 120 LEU A CA 1
ATOM 903 C C . LEU A 1 120 ? -6.157 3.098 -23.905 1 42.48 120 LEU A C 1
ATOM 905 O O . LEU A 1 120 ? -6.976 3.923 -24.317 1 42.48 120 LEU A O 1
ATOM 909 N N . CYS A 1 121 ? -5 3.242 -24.437 1 41.09 121 CYS A N 1
ATOM 910 C CA . CYS A 1 121 ? -4.933 3.877 -25.749 1 41.09 121 CYS A CA 1
ATOM 911 C C . CYS A 1 121 ? -5.71 3.074 -26.784 1 41.09 121 CYS A C 1
ATOM 913 O O . CYS A 1 121 ? -5.865 1.859 -26.645 1 41.09 121 CYS A O 1
ATOM 915 N N . SER A 1 122 ? -6.761 3.612 -27.6 1 40.89 122 SER A N 1
ATOM 916 C CA . SER A 1 122 ? -7.511 3.1 -28.742 1 40.89 122 SER A CA 1
ATOM 917 C C . SER A 1 122 ? -6.714 2.042 -29.498 1 40.89 122 SER A C 1
ATOM 919 O O . SER A 1 122 ? -7.29 1.116 -30.072 1 40.89 122 SER A O 1
ATOM 921 N N . LEU A 1 123 ? -5.44 2.178 -29.696 1 41.4 123 LEU A N 1
ATOM 922 C CA . LEU A 1 123 ? -4.637 1.315 -30.555 1 41.4 123 LEU A CA 1
ATOM 923 C C . LEU A 1 123 ? -4.377 -0.029 -29.885 1 41.4 123 LEU A C 1
ATOM 925 O O . LEU A 1 123 ? -4.355 -1.067 -30.552 1 41.4 123 LEU A O 1
ATOM 929 N N . CYS A 1 124 ? -4.199 -0.096 -28.649 1 39.77 124 CYS A N 1
ATOM 930 C CA . CYS A 1 124 ? -3.94 -1.381 -28.01 1 39.77 124 CYS A CA 1
ATOM 931 C C . CYS A 1 124 ? -5.222 -2.196 -27.884 1 39.77 124 CYS A C 1
ATOM 933 O O . CYS A 1 124 ? -5.174 -3.421 -27.754 1 39.77 124 CYS A O 1
ATOM 935 N N . LEU A 1 125 ? -6.344 -1.703 -27.635 1 38.22 125 LEU A N 1
ATOM 936 C CA . LEU A 1 125 ? -7.591 -2.442 -27.802 1 38.22 125 LEU A CA 1
ATOM 937 C C . LEU A 1 125 ? -7.674 -3.059 -29.195 1 38.22 125 LEU A C 1
ATOM 939 O O . LEU A 1 125 ? -8.269 -4.125 -29.371 1 38.22 125 LEU A O 1
ATOM 943 N N . PHE A 1 126 ? -7.146 -2.494 -30.131 1 37.85 126 PHE A N 1
ATOM 944 C CA . PHE A 1 126 ? -7.195 -2.937 -31.519 1 37.85 126 PHE A CA 1
ATOM 945 C C . PHE A 1 126 ? -6.33 -4.175 -31.723 1 37.85 126 PHE A C 1
ATOM 947 O O . PHE A 1 126 ? -6.674 -5.055 -32.516 1 37.85 126 PHE A O 1
ATOM 954 N N . VAL A 1 127 ? -5.302 -4.391 -31.039 1 32.39 127 VAL A N 1
ATOM 955 C CA . VAL A 1 127 ? -4.444 -5.527 -31.362 1 32.39 127 VAL A CA 1
ATOM 956 C C . VAL A 1 127 ? -5.057 -6.812 -30.81 1 32.39 127 VAL A C 1
ATOM 958 O O . VAL A 1 127 ? -4.947 -7.874 -31.426 1 32.39 127 VAL A O 1
ATOM 961 N N . LYS A 1 128 ? -5.817 -6.884 -29.769 1 36.22 128 LYS A N 1
ATOM 962 C CA . LYS A 1 128 ? -6.468 -8.151 -29.449 1 36.22 128 LYS A CA 1
ATOM 963 C C . LYS A 1 128 ? -7.607 -8.445 -30.422 1 36.22 128 LYS A C 1
ATOM 965 O O . LYS A 1 128 ? -8.039 -9.593 -30.551 1 36.22 128 LYS A O 1
ATOM 970 N N . LYS A 1 129 ? -8.324 -7.477 -30.786 1 36.36 129 LYS A N 1
ATOM 971 C CA . LYS A 1 129 ? -9.336 -7.868 -31.764 1 36.36 129 LYS A CA 1
ATOM 972 C C . LYS A 1 129 ? -8.696 -8.52 -32.986 1 36.36 129 LYS A C 1
ATOM 974 O O . LYS A 1 129 ? -9.304 -9.381 -33.626 1 36.36 129 LYS A O 1
ATOM 979 N N . LYS A 1 130 ? -7.625 -8 -33.342 1 34.8 130 LYS A N 1
ATOM 980 C CA . LYS A 1 130 ? -7.125 -8.549 -34.599 1 34.8 130 LYS A CA 1
ATOM 981 C C . LYS A 1 130 ? -6.595 -9.967 -34.407 1 34.8 130 LYS A C 1
ATOM 983 O O . LYS A 1 130 ? -6.661 -10.789 -35.323 1 34.8 130 LYS A O 1
ATOM 988 N N . LYS A 1 131 ? -5.945 -10.319 -33.219 1 35.61 131 LYS A N 1
ATOM 989 C CA . LYS A 1 131 ? -5.436 -11.687 -33.214 1 35.61 131 LYS A CA 1
ATOM 990 C C . LYS A 1 131 ? -6.567 -12.693 -33.016 1 35.61 131 LYS A C 1
ATOM 992 O O . LYS A 1 131 ? -6.425 -13.87 -33.355 1 35.61 131 LYS A O 1
ATOM 997 N N . LYS A 1 132 ? -7.652 -12.369 -32.294 1 37.64 132 LYS A N 1
ATOM 998 C CA . LYS A 1 132 ? -8.684 -13.399 -32.368 1 37.64 132 LYS A CA 1
ATOM 999 C C . LYS A 1 132 ? -9.289 -13.472 -33.767 1 37.64 132 LYS A C 1
ATOM 1001 O O . LYS A 1 132 ? -10.049 -14.393 -34.073 1 37.64 132 LYS A O 1
ATOM 1006 N N . LYS A 1 133 ? -9.282 -12.338 -34.38 1 35.37 133 LYS A N 1
ATOM 1007 C CA . LYS A 1 133 ? -9.97 -12.538 -35.651 1 35.37 133 LYS A CA 1
ATOM 1008 C C . LYS A 1 133 ? -9.197 -13.499 -36.55 1 35.37 133 LYS A C 1
ATOM 1010 O O . LYS A 1 133 ? -9.782 -14.156 -37.414 1 35.37 133 LYS A O 1
ATOM 1015 N N . ASN A 1 134 ? -7.858 -13.418 -36.39 1 29.19 134 ASN A N 1
ATOM 1016 C CA . ASN A 1 134 ? -7.275 -14.326 -37.372 1 29.19 134 ASN A CA 1
ATOM 1017 C C . ASN A 1 134 ? -7.169 -15.748 -36.828 1 29.19 134 ASN A C 1
ATOM 1019 O O . ASN A 1 134 ? -6.714 -16.653 -37.529 1 29.19 134 ASN A O 1
ATOM 1023 N N . ILE A 1 135 ? -7.451 -15.927 -35.413 1 25.31 135 ILE A N 1
ATOM 1024 C CA . ILE A 1 135 ? -7.57 -17.376 -35.303 1 25.31 135 ILE A CA 1
ATOM 1025 C C . ILE A 1 135 ? -9.027 -17.791 -35.497 1 25.31 135 ILE A C 1
ATOM 1027 O O . ILE A 1 135 ? -9.941 -17.108 -35.028 1 25.31 135 ILE A O 1
ATOM 1031 N N . MET B 1 1 ? -8.022 33.011 7.379 1 29.45 1 MET B N 1
ATOM 1032 C CA . MET B 1 1 ? -7.328 32.614 8.601 1 29.45 1 MET B CA 1
ATOM 1033 C C . MET B 1 1 ? -6.671 31.248 8.433 1 29.45 1 MET B C 1
ATOM 1035 O O . MET B 1 1 ? -7.311 30.298 7.977 1 29.45 1 MET B O 1
ATOM 1039 N N . ASP B 1 2 ? -5.336 31.198 8.084 1 39.97 2 ASP B N 1
ATOM 1040 C CA . ASP B 1 2 ? -4.463 30.033 7.984 1 39.97 2 ASP B CA 1
ATOM 1041 C C . ASP B 1 2 ? -4.646 29.104 9.182 1 39.97 2 ASP B C 1
ATOM 1043 O O . ASP B 1 2 ? -4.559 29.54 10.332 1 39.97 2 ASP B O 1
ATOM 1047 N N . SER B 1 3 ? -5.673 28.364 9.284 1 46.87 3 SER B N 1
ATOM 1048 C CA . SER B 1 3 ? -5.812 27.492 10.446 1 46.87 3 SER B CA 1
ATOM 1049 C C . SER B 1 3 ? -4.466 26.91 10.865 1 46.87 3 SER B C 1
ATOM 1051 O O . SER B 1 3 ? -3.627 26.601 10.017 1 46.87 3 SER B O 1
ATOM 1053 N N . PRO B 1 4 ? -4.043 27.156 12.086 1 51.85 4 PRO B N 1
ATOM 1054 C CA . PRO B 1 4 ? -2.752 26.716 12.622 1 51.85 4 PRO B CA 1
ATOM 1055 C C . PRO B 1 4 ? -2.43 25.266 12.27 1 51.85 4 PRO B C 1
ATOM 1057 O O . PRO B 1 4 ? -3.34 24.443 12.137 1 51.85 4 PRO B O 1
ATOM 1060 N N . ASP B 1 5 ? -1.313 25.058 11.76 1 63.64 5 ASP B N 1
ATOM 1061 C CA . ASP B 1 5 ? -0.802 23.711 11.524 1 63.64 5 ASP B CA 1
ATOM 1062 C C . ASP B 1 5 ? -0.966 22.836 12.765 1 63.64 5 ASP B C 1
ATOM 1064 O O . ASP B 1 5 ? -0.775 23.303 13.89 1 63.64 5 ASP B O 1
ATOM 1068 N N . GLN B 1 6 ? -1.76 21.835 12.661 1 77.68 6 GLN B N 1
ATOM 1069 C CA . GLN B 1 6 ? -1.888 20.882 13.758 1 77.68 6 GLN B CA 1
ATOM 1070 C C . GLN B 1 6 ? -0.838 19.779 13.654 1 77.68 6 GLN B C 1
ATOM 1072 O O . GLN B 1 6 ? -0.501 19.337 12.554 1 77.68 6 GLN B O 1
ATOM 1077 N N . SER B 1 7 ? -0.145 19.6 14.729 1 81.84 7 SER B N 1
ATOM 1078 C CA . SER B 1 7 ? 0.878 18.56 14.773 1 81.84 7 SER B CA 1
ATOM 1079 C C . SER B 1 7 ? 0.461 17.413 15.688 1 81.84 7 SER B C 1
ATOM 1081 O O . SER B 1 7 ? -0.102 17.641 16.76 1 81.84 7 SER B O 1
ATOM 1083 N N . PHE B 1 8 ? 0.598 16.282 15.194 1 84.18 8 PHE B N 1
ATOM 1084 C CA . PHE B 1 8 ? 0.262 15.079 15.948 1 84.18 8 PHE B CA 1
ATOM 1085 C C . PHE B 1 8 ? 1.452 14.128 16.007 1 84.18 8 PHE B C 1
ATOM 1087 O O . PHE B 1 8 ? 2.201 14.002 15.037 1 84.18 8 PHE B O 1
ATOM 1094 N N . GLY B 1 9 ? 1.641 13.464 17.099 1 83.02 9 GLY B N 1
ATOM 1095 C CA . GLY B 1 9 ? 2.611 12.386 17.211 1 83.02 9 GLY B CA 1
ATOM 1096 C C . GLY B 1 9 ? 2.021 11.02 16.914 1 83.02 9 GLY B C 1
ATOM 1097 O O . GLY B 1 9 ? 0.956 10.673 17.43 1 83.02 9 GLY B O 1
ATOM 1098 N N . ALA B 1 10 ? 2.657 10.4 16.014 1 84.94 10 ALA B N 1
ATOM 1099 C CA . ALA B 1 10 ? 2.163 9.062 15.702 1 84.94 10 ALA B CA 1
ATOM 1100 C C . ALA B 1 10 ? 3.24 8.009 15.947 1 84.94 10 ALA B C 1
ATOM 1102 O O . ALA B 1 10 ? 4.407 8.214 15.603 1 84.94 10 ALA B O 1
ATOM 1103 N N . SER B 1 11 ? 2.865 6.953 16.591 1 82.36 11 SER B N 1
ATOM 1104 C CA . SER B 1 11 ? 3.741 5.807 16.81 1 82.36 11 SER B CA 1
ATOM 1105 C C . SER B 1 11 ? 3.656 4.817 15.653 1 82.36 11 SER B C 1
ATOM 1107 O O . SER B 1 11 ? 2.562 4.497 15.182 1 82.36 11 SER B O 1
ATOM 1109 N N . LEU B 1 12 ? 4.829 4.503 15.23 1 85.5 12 LEU B N 1
ATOM 1110 C CA . LEU B 1 12 ? 4.885 3.534 14.141 1 85.5 12 LEU B CA 1
ATOM 1111 C C . LEU B 1 12 ? 5.832 2.388 14.482 1 85.5 12 LEU B C 1
ATOM 1113 O O . LEU B 1 12 ? 6.837 2.59 15.167 1 85.5 12 LEU B O 1
ATOM 1117 N N . VAL B 1 13 ? 5.489 1.229 14.113 1 84.3 13 VAL B N 1
ATOM 1118 C CA . VAL B 1 13 ? 6.443 0.126 14.146 1 84.3 13 VAL B CA 1
ATOM 1119 C C . VAL B 1 13 ? 7.406 0.24 12.966 1 84.3 13 VAL B C 1
ATOM 1121 O O . VAL B 1 13 ? 7.078 0.849 11.946 1 84.3 13 VAL B O 1
ATOM 1124 N N . GLU B 1 14 ? 8.585 -0.316 13.165 1 84.4 14 GLU B N 1
ATOM 1125 C CA . GLU B 1 14 ? 9.525 -0.327 12.048 1 84.4 14 GLU B CA 1
ATOM 1126 C C . GLU B 1 14 ? 8.946 -1.07 10.848 1 84.4 14 GLU B C 1
ATOM 1128 O O . GLU B 1 14 ? 8.45 -2.191 10.985 1 84.4 14 GLU B O 1
ATOM 1133 N N . GLY B 1 15 ? 8.913 -0.423 9.695 1 88.08 15 GLY B N 1
ATOM 1134 C CA . GLY B 1 15 ? 8.405 -1.06 8.491 1 88.08 15 GLY B CA 1
ATOM 1135 C C . GLY B 1 15 ? 6.91 -0.878 8.306 1 88.08 15 GLY B C 1
ATOM 1136 O O . GLY B 1 15 ? 6.349 -1.3 7.293 1 88.08 15 GLY B O 1
ATOM 1137 N N . GLY B 1 16 ? 6.277 -0.295 9.285 1 91.51 16 GLY B N 1
ATOM 1138 C CA . GLY B 1 16 ? 4.849 -0.038 9.182 1 91.51 16 GLY B CA 1
ATOM 1139 C C . GLY B 1 16 ? 4.511 1.065 8.196 1 91.51 16 GLY B C 1
ATOM 1140 O O . GLY B 1 16 ? 5.332 1.947 7.937 1 91.51 16 GLY B O 1
ATOM 1141 N N . ILE B 1 17 ? 3.277 1.031 7.647 1 93.8 17 ILE B N 1
ATOM 1142 C CA . ILE B 1 17 ? 2.873 2.01 6.645 1 93.8 17 ILE B CA 1
ATOM 1143 C C . ILE B 1 17 ? 2.197 3.198 7.326 1 93.8 17 ILE B C 1
ATOM 1145 O O . ILE B 1 17 ? 1.65 3.063 8.423 1 93.8 17 ILE B O 1
ATOM 1149 N N . LEU B 1 18 ? 2.183 4.336 6.72 1 94.76 18 LEU B N 1
ATOM 1150 C CA . LEU B 1 18 ? 1.621 5.574 7.251 1 94.76 18 LEU B CA 1
ATOM 1151 C C . LEU B 1 18 ? 0.139 5.405 7.569 1 94.76 18 LEU B C 1
ATOM 1153 O O . LEU B 1 18 ? -0.342 5.906 8.588 1 94.76 18 LEU B O 1
ATOM 1157 N N . LEU B 1 19 ? -0.606 4.674 6.728 1 96.26 19 LEU B N 1
ATOM 1158 C CA . LEU B 1 19 ? -2.031 4.466 6.961 1 96.26 19 LEU B CA 1
ATOM 1159 C C . LEU B 1 19 ? -2.269 3.797 8.311 1 96.26 19 LEU B C 1
ATOM 1161 O O . LEU B 1 19 ? -3.211 4.149 9.026 1 96.26 19 LEU B O 1
ATOM 1165 N N . GLY B 1 20 ? -1.431 2.851 8.635 1 94.57 20 GLY B N 1
ATOM 1166 C CA . GLY B 1 20 ? -1.541 2.234 9.947 1 94.57 20 GLY B CA 1
ATOM 1167 C C . GLY B 1 20 ? -1.335 3.213 11.087 1 94.57 20 GLY B C 1
ATOM 1168 O O . GLY B 1 20 ? -2.081 3.199 12.067 1 94.57 20 GLY B O 1
ATOM 1169 N N . ALA B 1 21 ? -0.359 4.063 10.996 1 91.89 21 ALA B N 1
ATOM 1170 C CA . ALA B 1 21 ? -0.074 5.07 12.015 1 91.89 21 ALA B CA 1
ATOM 1171 C C . ALA B 1 21 ? -1.228 6.061 12.144 1 91.89 21 ALA B C 1
ATOM 1173 O O . ALA B 1 21 ? -1.6 6.449 13.254 1 91.89 21 ALA B O 1
ATOM 1174 N N . MET B 1 22 ? -1.786 6.439 11.025 1 94.07 22 MET B N 1
ATOM 1175 C CA . MET B 1 22 ? -2.901 7.382 11.019 1 94.07 22 MET B CA 1
ATOM 1176 C C . MET B 1 22 ? -4.139 6.764 11.661 1 94.07 22 MET B C 1
ATOM 1178 O O . MET B 1 22 ? -4.864 7.437 12.395 1 94.07 22 MET B O 1
ATOM 1182 N N . ASN B 1 23 ? -4.343 5.494 11.389 1 95.18 23 ASN B N 1
ATOM 1183 C CA . ASN B 1 23 ? -5.455 4.799 12.029 1 95.18 23 ASN B CA 1
ATOM 1184 C C . ASN B 1 23 ? -5.289 4.754 13.545 1 95.18 23 ASN B C 1
ATOM 1186 O O . ASN B 1 23 ? -6.246 4.983 14.286 1 95.18 23 ASN B O 1
ATOM 1190 N N . ARG B 1 24 ? -4.09 4.456 13.945 1 90.96 24 ARG B N 1
ATOM 1191 C CA . ARG B 1 24 ? -3.822 4.419 15.379 1 90.96 24 ARG B CA 1
ATOM 1192 C C . ARG B 1 24 ? -4.016 5.794 16.009 1 90.96 24 ARG B C 1
ATOM 1194 O O . ARG B 1 24 ? -4.589 5.91 17.094 1 90.96 24 ARG B O 1
ATOM 1201 N N . LEU B 1 25 ? -3.517 6.802 15.344 1 89.45 25 LEU B N 1
ATOM 1202 C CA . LEU B 1 25 ? -3.675 8.173 15.815 1 89.45 25 LEU B CA 1
ATOM 1203 C C . LEU B 1 25 ? -5.15 8.534 15.953 1 89.45 25 LEU B C 1
ATOM 1205 O O . LEU B 1 25 ? -5.561 9.114 16.961 1 89.45 25 LEU B O 1
ATOM 1209 N N . MET B 1 26 ? -5.904 8.191 14.985 1 92.62 26 MET B N 1
ATOM 1210 C CA . MET B 1 26 ? -7.336 8.478 15.008 1 92.62 26 MET B CA 1
ATOM 1211 C C . MET B 1 26 ? -8.022 7.734 16.148 1 92.62 26 MET B C 1
ATOM 1213 O O . MET B 1 26 ? -8.894 8.287 16.821 1 92.62 26 MET B O 1
ATOM 1217 N N . SER B 1 27 ? -7.619 6.51 16.343 1 91.59 27 SER B N 1
ATOM 1218 C CA . SER B 1 27 ? -8.233 5.689 17.381 1 91.59 27 SER B CA 1
ATOM 1219 C C . SER B 1 27 ? -7.851 6.183 18.773 1 91.59 27 SER B C 1
ATOM 1221 O O . SER B 1 27 ? -8.535 5.88 19.753 1 91.59 27 SER B O 1
ATOM 1223 N N . SER B 1 28 ? -6.751 6.911 18.861 1 86.72 28 SER B N 1
ATOM 1224 C CA . SER B 1 28 ? -6.289 7.403 20.154 1 86.72 28 SER B CA 1
ATOM 1225 C C . SER B 1 28 ? -7.014 8.685 20.549 1 86.72 28 SER B C 1
ATOM 1227 O O . SER B 1 28 ? -6.76 9.244 21.618 1 86.72 28 SER B O 1
ATOM 1229 N N . ASN B 1 29 ? -7.925 9.185 19.747 1 78.98 29 ASN B N 1
ATOM 1230 C CA . ASN B 1 29 ? -8.723 10.383 19.984 1 78.98 29 ASN B CA 1
ATOM 1231 C C . ASN B 1 29 ? -7.843 11.618 20.157 1 78.98 29 ASN B C 1
ATOM 1233 O O . ASN B 1 29 ? -8.069 12.426 21.059 1 78.98 29 ASN B O 1
ATOM 1237 N N . ALA B 1 30 ? -6.821 11.636 19.436 1 79.38 30 ALA B N 1
ATOM 1238 C CA . ALA B 1 30 ? -5.894 12.763 19.491 1 79.38 30 ALA B CA 1
ATOM 1239 C C . ALA B 1 30 ? -6.44 13.961 18.72 1 79.38 30 ALA B C 1
ATOM 1241 O O . ALA B 1 30 ? -5.741 14.96 18.537 1 79.38 30 ALA B O 1
ATOM 1242 N N . GLY B 1 31 ? -7.738 13.917 18.316 1 85.37 31 GLY B N 1
ATOM 1243 C CA . GLY B 1 31 ? -8.331 15.001 17.549 1 85.37 31 GLY B CA 1
ATOM 1244 C C . GLY B 1 31 ? -8.008 14.932 16.069 1 85.37 31 GLY B C 1
ATOM 1245 O O . GLY B 1 31 ? -8.197 15.908 15.34 1 85.37 31 GLY B O 1
ATOM 1246 N N . PHE B 1 32 ? -7.364 13.896 15.742 1 88.37 32 PHE B N 1
ATOM 1247 C CA . PHE B 1 32 ? -7.031 13.653 14.343 1 88.37 32 PHE B CA 1
ATOM 1248 C C . PHE B 1 32 ? -8.036 12.702 13.704 1 88.37 32 PHE B C 1
ATOM 1250 O O . PHE B 1 32 ? -8.31 11.627 14.242 1 88.37 32 PHE B O 1
ATOM 1257 N N . LYS B 1 33 ? -8.665 13.15 12.637 1 93.19 33 LYS B N 1
ATOM 1258 C CA . LYS B 1 33 ? -9.608 12.332 11.879 1 93.19 33 LYS B CA 1
ATOM 1259 C C . LYS B 1 33 ? -9.304 12.384 10.385 1 93.19 33 LYS B C 1
ATOM 1261 O O . LYS B 1 33 ? -8.902 13.427 9.864 1 93.19 33 LYS B O 1
ATOM 1266 N N . PHE B 1 34 ? -9.518 11.277 9.793 1 95.02 34 PHE B N 1
ATOM 1267 C CA . PHE B 1 34 ? -9.34 11.235 8.346 1 95.02 34 PHE B CA 1
ATOM 1268 C C . PHE B 1 34 ? -10.242 10.178 7.72 1 95.02 34 PHE B C 1
ATOM 1270 O O . PHE B 1 34 ? -10.799 9.333 8.424 1 95.02 34 PHE B O 1
ATOM 1277 N N . SER B 1 35 ? -10.418 10.298 6.431 1 96.99 35 SER B N 1
ATOM 1278 C CA . SER B 1 35 ? -11.11 9.279 5.649 1 96.99 35 SER B CA 1
ATOM 1279 C C . SER B 1 35 ? -10.363 8.974 4.355 1 96.99 35 SER B C 1
ATOM 1281 O O . SER B 1 35 ? -9.608 9.811 3.855 1 96.99 35 SER B O 1
ATOM 1283 N N . VAL B 1 36 ? -10.511 7.743 3.876 1 97.11 36 VAL B N 1
ATOM 1284 C CA . VAL B 1 36 ? -9.884 7.308 2.632 1 97.11 36 VAL B CA 1
ATOM 1285 C C . VAL B 1 36 ? -10.947 6.766 1.679 1 97.11 36 VAL B C 1
ATOM 1287 O O . VAL B 1 36 ? -11.995 6.285 2.117 1 97.11 36 VAL B O 1
ATOM 1290 N N . ARG B 1 37 ? -10.759 6.975 0.475 1 95.41 37 ARG B N 1
ATOM 1291 C CA . ARG B 1 37 ? -11.508 6.297 -0.578 1 95.41 37 ARG B CA 1
ATOM 1292 C C . ARG B 1 37 ? -10.654 5.232 -1.258 1 95.41 37 ARG B C 1
ATOM 1294 O O . ARG B 1 37 ? -9.518 5.5 -1.656 1 95.41 37 ARG B O 1
ATOM 1301 N N . GLU B 1 38 ? -11.233 4.024 -1.334 1 94.94 38 GLU B N 1
ATOM 1302 C CA . GLU B 1 38 ? -10.498 2.938 -1.976 1 94.94 38 GLU B CA 1
ATOM 1303 C C . GLU B 1 38 ? -10.566 3.049 -3.497 1 94.94 38 GLU B C 1
ATOM 1305 O O . GLU B 1 38 ? -11.652 3.167 -4.068 1 94.94 38 GLU B O 1
ATOM 1310 N N . ASP B 1 39 ? -9.434 3.118 -4.129 1 93.52 39 ASP B N 1
ATOM 1311 C CA . ASP B 1 39 ? -9.351 3.024 -5.583 1 93.52 39 ASP B CA 1
ATOM 1312 C C . ASP B 1 39 ? -9.029 1.598 -6.024 1 93.52 39 ASP B C 1
ATOM 1314 O O . ASP B 1 39 ? -8.084 0.986 -5.521 1 93.52 39 ASP B O 1
ATOM 1318 N N . PRO B 1 40 ? -9.805 1.06 -6.914 1 93.04 40 PRO B N 1
ATOM 1319 C CA . PRO B 1 40 ? -9.594 -0.331 -7.32 1 93.04 40 PRO B CA 1
ATOM 1320 C C . PRO B 1 40 ? -8.235 -0.554 -7.98 1 93.04 40 PRO B C 1
ATOM 1322 O O . PRO B 1 40 ? -7.752 -1.688 -8.04 1 93.04 40 PRO B O 1
ATOM 1325 N N . ASN B 1 41 ? -7.595 0.498 -8.481 1 89.69 41 ASN B N 1
ATOM 1326 C CA . ASN B 1 41 ? -6.334 0.354 -9.2 1 89.69 41 ASN B CA 1
ATOM 1327 C C . ASN B 1 41 ? -5.147 0.782 -8.342 1 89.69 41 ASN B C 1
ATOM 1329 O O . ASN B 1 41 ? -4.05 0.238 -8.477 1 89.69 41 ASN B O 1
ATOM 1333 N N . PHE B 1 42 ? -5.375 1.754 -7.403 1 93.06 42 PHE B N 1
ATOM 1334 C CA . PHE B 1 42 ? -4.218 2.418 -6.816 1 93.06 42 PHE B CA 1
ATOM 1335 C C . PHE B 1 42 ? -4.222 2.272 -5.299 1 93.06 42 PHE B C 1
ATOM 1337 O O . PHE B 1 42 ? -3.226 2.575 -4.639 1 93.06 42 PHE B O 1
ATOM 1344 N N . GLY B 1 43 ? -5.337 1.76 -4.746 1 93.99 43 GLY B N 1
ATOM 1345 C CA . GLY B 1 43 ? -5.408 1.623 -3.3 1 93.99 43 GLY B CA 1
ATOM 1346 C C . GLY B 1 43 ? -6.067 2.809 -2.621 1 93.99 43 GLY B C 1
ATOM 1347 O O . GLY B 1 43 ? -6.81 3.56 -3.255 1 93.99 43 GLY B O 1
ATOM 1348 N N . PRO B 1 44 ? -5.801 2.935 -1.368 1 96.36 44 PRO B N 1
ATOM 1349 C CA . PRO B 1 44 ? -6.495 3.979 -0.61 1 96.36 44 PRO B CA 1
ATOM 1350 C C . PRO B 1 44 ? -6.011 5.384 -0.963 1 96.36 44 PRO B C 1
ATOM 1352 O O . PRO B 1 44 ? -4.804 5.618 -1.065 1 96.36 44 PRO B O 1
ATOM 1355 N N . PHE B 1 45 ? -6.992 6.268 -1.153 1 94.35 45 PHE B N 1
ATOM 1356 C CA . PHE B 1 45 ? -6.779 7.685 -1.418 1 94.35 45 PHE B CA 1
ATOM 1357 C C . PHE B 1 45 ? -7.239 8.532 -0.238 1 94.35 45 PHE B C 1
ATOM 1359 O O . PHE B 1 45 ? -8.362 8.374 0.246 1 94.35 45 PHE B O 1
ATOM 1366 N N . LEU B 1 46 ? -6.369 9.401 0.256 1 95.4 46 LEU B N 1
ATOM 1367 C CA . LEU B 1 46 ? -6.735 10.289 1.355 1 95.4 46 LEU B CA 1
ATOM 1368 C C . LEU B 1 46 ? -7.774 11.31 0.905 1 95.4 46 LEU B C 1
ATOM 1370 O O . LEU B 1 46 ? -7.479 12.183 0.085 1 95.4 46 LEU B O 1
ATOM 1374 N N . GLU B 1 47 ? -8.942 11.172 1.467 1 96.03 47 GLU B N 1
ATOM 1375 C CA . GLU B 1 47 ? -10.065 11.977 0.999 1 96.03 47 GLU B CA 1
ATOM 1376 C C . GLU B 1 47 ? -10.26 13.214 1.87 1 96.03 47 GLU B C 1
ATOM 1378 O O . GLU B 1 47 ? -10.543 14.3 1.361 1 96.03 47 GLU B O 1
ATOM 1383 N N . SER B 1 48 ? -10.175 13.008 3.176 1 94.58 48 SER B N 1
ATOM 1384 C CA . SER B 1 48 ? -10.452 14.099 4.105 1 94.58 48 SER B CA 1
ATOM 1385 C C . SER B 1 48 ? -9.539 14.031 5.325 1 94.58 48 SER B C 1
ATOM 1387 O O . SER B 1 48 ? -9.192 12.942 5.787 1 94.58 48 SER B O 1
ATOM 1389 N N . VAL B 1 49 ? -9.171 15.156 5.801 1 92.07 49 VAL B N 1
ATOM 1390 C CA . VAL B 1 49 ? -8.436 15.3 7.053 1 92.07 49 VAL B CA 1
ATOM 1391 C C . VAL B 1 49 ? -9.105 16.359 7.926 1 92.07 49 VAL B C 1
ATOM 1393 O O . VAL B 1 49 ? -9.328 17.488 7.482 1 92.07 49 VAL B O 1
ATOM 1396 N N . ASN B 1 50 ? -9.553 15.883 9.149 1 90.99 50 ASN B N 1
ATOM 1397 C CA . ASN B 1 50 ? -10.163 16.754 10.148 1 90.99 50 ASN B CA 1
ATOM 1398 C C . ASN B 1 50 ? -11.351 17.521 9.572 1 90.99 50 ASN B C 1
ATOM 1400 O O . ASN B 1 50 ? -11.469 18.731 9.772 1 90.99 50 ASN B O 1
ATOM 1404 N N . GLY B 1 51 ? -12.077 16.764 8.728 1 89.86 51 GLY B N 1
ATOM 1405 C CA . GLY B 1 51 ? -13.346 17.29 8.25 1 89.86 51 GLY B CA 1
ATOM 1406 C C . GLY B 1 51 ? -13.227 18.026 6.929 1 89.86 51 GLY B C 1
ATOM 1407 O O . GLY B 1 51 ? -14.236 18.414 6.336 1 89.86 51 GLY B O 1
ATOM 1408 N N . LEU B 1 52 ? -12.022 18.304 6.543 1 90.6 52 LEU B N 1
ATOM 1409 C CA . LEU B 1 52 ? -11.826 18.967 5.258 1 90.6 52 LEU B CA 1
ATOM 1410 C C . LEU B 1 52 ? -11.594 17.945 4.15 1 90.6 52 LEU B C 1
ATOM 1412 O O . LEU B 1 52 ? -10.566 17.264 4.133 1 90.6 52 LEU B O 1
ATOM 1416 N N . ALA B 1 53 ? -12.578 17.869 3.19 1 93.1 53 ALA B N 1
ATOM 1417 C CA . ALA B 1 53 ? -12.482 16.911 2.092 1 93.1 53 ALA B CA 1
ATOM 1418 C C . ALA B 1 53 ? -12.01 17.592 0.81 1 93.1 53 ALA B C 1
ATOM 1420 O O . ALA B 1 53 ? -12.344 18.751 0.556 1 93.1 53 ALA B O 1
ATOM 1421 N N . GLY B 1 54 ? -11.197 16.865 0.081 1 89.32 54 GLY B N 1
ATOM 1422 C CA . GLY B 1 54 ? -10.945 17.315 -1.279 1 89.32 54 GLY B CA 1
ATOM 1423 C C . GLY B 1 54 ? -12.189 17.313 -2.148 1 89.32 54 GLY B C 1
ATOM 1424 O O . GLY B 1 54 ? -13.208 16.725 -1.781 1 89.32 54 GLY B O 1
ATOM 1425 N N . SER B 1 55 ? -12.105 18.033 -3.254 1 88.2 55 SER B N 1
ATOM 1426 C CA . SER B 1 55 ? -13.225 18.155 -4.181 1 88.2 55 SER B CA 1
ATOM 1427 C C . SER B 1 55 ? -12.758 18.046 -5.629 1 88.2 55 SER B C 1
ATOM 1429 O O . SER B 1 55 ? -11.84 18.755 -6.046 1 88.2 55 SER B O 1
ATOM 1431 N N . ASP B 1 56 ? -13.404 17.123 -6.351 1 85.79 56 ASP B N 1
ATOM 1432 C CA . ASP B 1 56 ? -13.104 17.039 -7.777 1 85.79 56 ASP B CA 1
ATOM 1433 C C . ASP B 1 56 ? -13.516 18.319 -8.501 1 85.79 56 ASP B C 1
ATOM 1435 O O . ASP B 1 56 ? -12.812 18.783 -9.401 1 85.79 56 ASP B O 1
ATOM 1439 N N . GLN B 1 57 ? -14.646 18.885 -8.121 1 85.99 57 GLN B N 1
ATOM 1440 C CA . GLN B 1 57 ? -15.162 20.104 -8.734 1 85.99 57 GLN B CA 1
ATOM 1441 C C . GLN B 1 57 ? -14.188 21.265 -8.553 1 85.99 57 GLN B C 1
ATOM 1443 O O . GLN B 1 57 ? -13.901 21.995 -9.504 1 85.99 57 GLN B O 1
ATOM 1448 N N . GLU B 1 58 ? -13.713 21.408 -7.305 1 85.67 58 GLU B N 1
ATOM 1449 C CA . GLU B 1 58 ? -12.793 22.496 -6.99 1 85.67 58 GLU B CA 1
ATOM 1450 C C . GLU B 1 58 ? -11.349 22.103 -7.291 1 85.67 58 GLU B C 1
ATOM 1452 O O . GLU B 1 58 ? -10.437 22.922 -7.164 1 85.67 58 GLU B O 1
ATOM 1457 N N . GLN B 1 59 ? -11.128 20.803 -7.688 1 85.15 59 GLN B N 1
ATOM 1458 C CA . GLN B 1 59 ? -9.804 20.274 -7.998 1 85.15 59 GLN B CA 1
ATOM 1459 C C . GLN B 1 59 ? -8.856 20.436 -6.814 1 85.15 59 GLN B C 1
ATOM 1461 O O . GLN B 1 59 ? -7.724 20.897 -6.977 1 85.15 59 GLN B O 1
ATOM 1466 N N . THR B 1 60 ? -9.411 20.181 -5.595 1 88.37 60 THR B N 1
ATOM 1467 C CA . THR B 1 60 ? -8.6 20.185 -4.383 1 88.37 60 THR B CA 1
ATOM 1468 C C . THR B 1 60 ? -8.351 18.761 -3.894 1 88.37 60 THR B C 1
ATOM 1470 O O . THR B 1 60 ? -9.163 17.865 -4.136 1 88.37 60 THR B O 1
ATOM 1473 N N . TYR B 1 61 ? -7.207 18.523 -3.307 1 89.5 61 TYR B N 1
ATOM 1474 C CA . TYR B 1 61 ? -6.86 17.206 -2.784 1 89.5 61 TYR B CA 1
ATOM 1475 C C . TYR B 1 61 ? -5.799 17.315 -1.695 1 89.5 61 TYR B C 1
ATOM 1477 O O . TYR B 1 61 ? -5.211 18.381 -1.496 1 89.5 61 TYR B O 1
ATOM 1485 N N . TRP B 1 62 ? -5.584 16.285 -1.026 1 90.21 62 TRP B N 1
ATOM 1486 C CA . TRP B 1 62 ? -4.526 16.184 -0.026 1 90.21 62 TRP B CA 1
ATOM 1487 C C . TRP B 1 62 ? -3.271 15.556 -0.623 1 90.21 62 TRP B C 1
ATOM 1489 O O . TRP B 1 62 ? -3.336 14.491 -1.241 1 90.21 62 TRP B O 1
ATOM 1499 N N . GLU B 1 63 ? -2.227 16.259 -0.44 1 90.14 63 GLU B N 1
ATOM 1500 C CA . GLU B 1 63 ? -0.925 15.784 -0.9 1 90.14 63 GLU B CA 1
ATOM 1501 C C . GLU B 1 63 ? -0.064 15.316 0.269 1 90.14 63 GLU B C 1
ATOM 1503 O O . GLU B 1 63 ? -0.081 15.924 1.342 1 90.14 63 GLU B O 1
ATOM 1508 N N . LEU B 1 64 ? 0.723 14.297 -0.018 1 92.53 64 LEU B N 1
ATOM 1509 C CA . LEU B 1 64 ? 1.657 13.775 0.974 1 92.53 64 LEU B CA 1
ATOM 1510 C C . LEU B 1 64 ? 3.055 14.345 0.757 1 92.53 64 LEU B C 1
ATOM 1512 O O . LEU B 1 64 ? 3.633 14.188 -0.321 1 92.53 64 LEU B O 1
ATOM 1516 N N . LEU B 1 65 ? 3.528 15.047 1.741 1 90.08 65 LEU B N 1
ATOM 1517 C CA . LEU B 1 65 ? 4.907 15.52 1.784 1 90.08 65 LEU B CA 1
ATOM 1518 C C . LEU B 1 65 ? 5.62 15.006 3.03 1 90.08 65 LEU B C 1
ATOM 1520 O O . LEU B 1 65 ? 4.981 14.737 4.05 1 90.08 65 LEU B O 1
ATOM 1524 N N . VAL B 1 66 ? 6.892 14.815 2.833 1 91.05 66 VAL B N 1
ATOM 1525 C CA . VAL B 1 66 ? 7.665 14.312 3.963 1 91.05 66 VAL B CA 1
ATOM 1526 C C . VAL B 1 66 ? 8.914 15.168 4.157 1 91.05 66 VAL B C 1
ATOM 1528 O O . VAL B 1 66 ? 9.673 15.394 3.211 1 91.05 66 VAL B O 1
ATOM 1531 N N . THR B 1 67 ? 9.066 15.708 5.305 1 89.39 67 THR B N 1
ATOM 1532 C CA . THR B 1 67 ? 10.317 16.355 5.685 1 89.39 67 THR B CA 1
ATOM 1533 C C . THR B 1 67 ? 11.196 15.401 6.489 1 89.39 67 THR B C 1
ATOM 1535 O O . THR B 1 67 ? 10.807 14.95 7.568 1 89.39 67 TH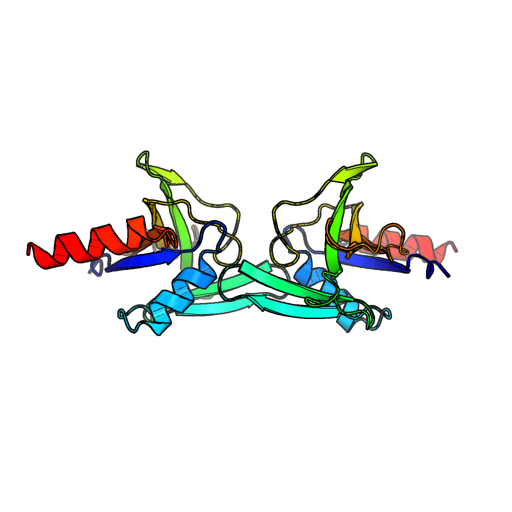R B O 1
ATOM 1538 N N . THR B 1 68 ? 12.298 15.123 5.886 1 87.13 68 THR B N 1
ATOM 1539 C CA . THR B 1 68 ? 13.19 14.136 6.485 1 87.13 68 THR B CA 1
ATOM 1540 C C . THR B 1 68 ? 13.958 14.741 7.657 1 87.13 68 THR B C 1
ATOM 1542 O O . THR B 1 68 ? 13.871 15.945 7.907 1 87.13 68 THR B O 1
ATOM 1545 N N . ALA B 1 69 ? 14.703 13.892 8.331 1 80.55 69 ALA B N 1
ATOM 1546 C CA . ALA B 1 69 ? 15.504 14.318 9.476 1 80.55 69 ALA B CA 1
ATOM 1547 C C . ALA B 1 69 ? 16.533 15.367 9.066 1 80.55 69 ALA B C 1
ATOM 1549 O O . ALA B 1 69 ? 16.983 16.162 9.895 1 80.55 69 ALA B O 1
ATOM 1550 N N . THR B 1 70 ? 16.896 15.414 7.769 1 84.61 70 THR B N 1
ATOM 1551 C CA . THR B 1 70 ? 17.858 16.394 7.278 1 84.61 70 THR B CA 1
ATOM 1552 C C . THR B 1 70 ? 17.146 17.655 6.796 1 84.61 70 THR B C 1
ATOM 1554 O O . THR B 1 70 ? 17.739 18.48 6.097 1 84.61 70 THR B O 1
ATOM 1557 N N . ASP B 1 71 ? 15.866 17.744 7.016 1 83.97 71 ASP B N 1
ATOM 1558 C CA . ASP B 1 71 ? 15.041 18.914 6.734 1 83.97 71 ASP B CA 1
ATOM 1559 C C . ASP B 1 71 ? 14.798 19.067 5.234 1 83.97 71 ASP B C 1
ATOM 1561 O O . ASP B 1 71 ? 14.589 20.178 4.743 1 83.97 71 ASP B O 1
ATOM 1565 N N . GLU B 1 72 ? 15.012 18.054 4.544 1 90.75 72 GLU B N 1
ATOM 1566 C CA . GLU B 1 72 ? 14.62 18.026 3.138 1 90.75 72 GLU B CA 1
ATOM 1567 C C . GLU B 1 72 ? 13.163 17.601 2.979 1 90.75 72 GLU B C 1
ATOM 1569 O O . GLU B 1 72 ? 12.707 16.669 3.645 1 90.75 72 GLU B O 1
ATOM 1574 N N . THR B 1 73 ? 12.48 18.356 2.191 1 90.23 73 THR B N 1
ATOM 1575 C CA . THR B 1 73 ? 11.092 17.995 1.926 1 90.23 73 THR B CA 1
ATOM 1576 C C . THR B 1 73 ? 10.972 17.241 0.605 1 90.23 73 THR B C 1
ATOM 1578 O O . THR B 1 73 ? 11.442 17.716 -0.431 1 90.23 73 THR B O 1
ATOM 1581 N N . ILE B 1 74 ? 10.425 16.067 0.691 1 92.43 74 ILE B N 1
ATOM 1582 C CA . ILE B 1 74 ? 10.268 15.254 -0.51 1 92.43 74 ILE B CA 1
ATOM 1583 C C . ILE B 1 74 ? 8.789 14.946 -0.735 1 92.43 74 ILE B C 1
ATOM 1585 O O . ILE B 1 74 ? 7.981 15.039 0.192 1 92.43 74 ILE B O 1
ATOM 1589 N N . ARG B 1 75 ? 8.417 14.627 -2.017 1 92.08 75 ARG B N 1
ATOM 1590 C CA . ARG B 1 75 ? 7.108 14.108 -2.4 1 92.08 75 ARG B CA 1
ATOM 1591 C C . ARG B 1 75 ? 7.183 12.619 -2.724 1 92.08 75 ARG B C 1
ATOM 1593 O O . ARG B 1 75 ? 7.699 12.232 -3.775 1 92.08 75 ARG B O 1
ATOM 1600 N N . PRO B 1 76 ? 6.683 11.804 -1.761 1 92.57 76 PRO B N 1
ATOM 1601 C CA . PRO B 1 76 ? 6.716 10.371 -2.063 1 92.57 76 PRO B CA 1
ATOM 1602 C C . PRO B 1 76 ? 5.97 10.022 -3.349 1 92.57 76 PRO B C 1
ATOM 1604 O O . PRO B 1 76 ? 5.002 10.697 -3.708 1 92.57 76 PRO B O 1
ATOM 1607 N N . GLU B 1 77 ? 6.406 8.999 -4.081 1 90.48 77 GLU B N 1
ATOM 1608 C CA . GLU B 1 77 ? 5.743 8.514 -5.288 1 90.48 77 GLU B CA 1
ATOM 1609 C C . GLU B 1 77 ? 4.668 7.484 -4.951 1 90.48 77 GLU B C 1
ATOM 1611 O O . GLU B 1 77 ? 4.13 6.826 -5.844 1 90.48 77 GLU B O 1
ATOM 1616 N N . VAL B 1 78 ? 4.42 7.277 -3.64 1 91.43 78 VAL B N 1
ATOM 1617 C CA . VAL B 1 78 ? 3.381 6.37 -3.164 1 91.43 78 VAL B CA 1
ATOM 1618 C C . VAL B 1 78 ? 2.435 7.114 -2.224 1 91.43 78 VAL B C 1
ATOM 1620 O O . VAL B 1 78 ? 2.776 8.181 -1.707 1 91.43 78 VAL B O 1
ATOM 1623 N N . GLY B 1 79 ? 1.292 6.628 -2.072 1 93.38 79 GLY B N 1
ATOM 1624 C CA . GLY B 1 79 ? 0.305 7.229 -1.189 1 93.38 79 GLY B CA 1
ATOM 1625 C C . GLY B 1 79 ? 0.414 6.745 0.245 1 93.38 79 GLY B C 1
ATOM 1626 O O . GLY B 1 79 ? 1.379 6.068 0.605 1 93.38 79 GLY B O 1
ATOM 1627 N N . ILE B 1 80 ? -0.595 7.028 1.033 1 95.81 80 ILE B N 1
ATOM 1628 C CA . ILE B 1 80 ? -0.582 6.772 2.469 1 95.81 80 ILE B CA 1
ATOM 1629 C C . ILE B 1 80 ? -0.691 5.271 2.727 1 95.81 80 ILE B C 1
ATOM 1631 O O . ILE B 1 80 ? -0.35 4.795 3.812 1 95.81 80 ILE B O 1
ATOM 1635 N N . GLY B 1 81 ? -1.16 4.536 1.789 1 95.85 81 GLY B N 1
ATOM 1636 C CA . GLY B 1 81 ? -1.35 3.103 1.947 1 95.85 81 GLY B CA 1
ATOM 1637 C C . GLY B 1 81 ? -0.076 2.3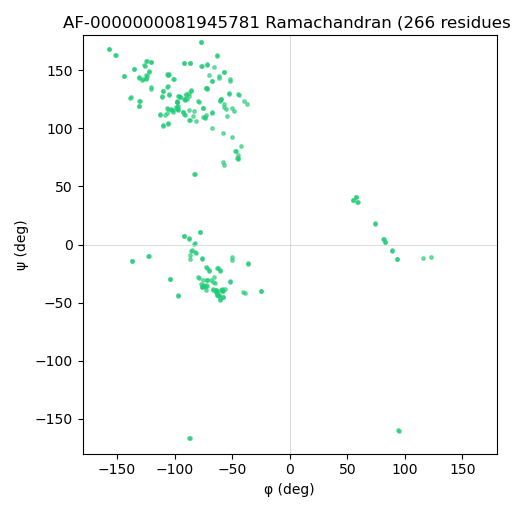05 1.736 1 95.85 81 GLY B C 1
ATOM 1638 O O . GLY B 1 81 ? -0.031 1.109 2.031 1 95.85 81 GLY B O 1
ATOM 1639 N N . CYS B 1 82 ? 1.003 3.033 1.29 1 95.67 82 CYS B N 1
ATOM 1640 C CA . CYS B 1 82 ? 2.21 2.292 0.94 1 95.67 82 CYS B CA 1
ATOM 1641 C C . CYS B 1 82 ? 3.454 2.989 1.479 1 95.67 82 CYS B C 1
ATOM 1643 O O . CYS B 1 82 ? 4.53 2.392 1.536 1 95.67 82 CYS B O 1
ATOM 1645 N N . TYR B 1 83 ? 3.323 4.235 1.893 1 94.66 83 TYR B N 1
ATOM 1646 C CA . TYR B 1 83 ? 4.492 4.955 2.386 1 94.66 83 TYR B CA 1
ATOM 1647 C C . TYR B 1 83 ? 4.913 4.437 3.756 1 94.66 83 TYR B C 1
ATOM 1649 O O . TYR B 1 83 ? 4.074 4.253 4.642 1 94.66 83 TYR B O 1
ATOM 1657 N N . VAL B 1 84 ? 6.218 4.228 3.896 1 93.47 84 VAL B N 1
ATOM 1658 C CA . VAL B 1 84 ? 6.807 3.782 5.154 1 93.47 84 VAL B CA 1
ATOM 1659 C C . VAL B 1 84 ? 7.63 4.912 5.769 1 93.47 84 VAL B C 1
ATOM 1661 O O . VAL B 1 84 ? 8.771 5.148 5.363 1 93.47 84 VAL B O 1
ATOM 1664 N N . PRO B 1 85 ? 7.079 5.563 6.757 1 91.09 85 PRO B N 1
ATOM 1665 C CA . PRO B 1 85 ? 7.833 6.646 7.392 1 91.09 85 PRO B CA 1
ATOM 1666 C C . PRO B 1 85 ? 9.06 6.144 8.152 1 91.09 85 PRO B C 1
ATOM 1668 O O . PRO B 1 85 ? 9.017 5.073 8.763 1 91.09 85 PRO B O 1
ATOM 1671 N N . LYS B 1 86 ? 10.102 6.897 8.039 1 87.56 86 LYS B N 1
ATOM 1672 C CA . LYS B 1 86 ? 11.267 6.653 8.884 1 87.56 86 LYS B CA 1
ATOM 1673 C C . LYS B 1 86 ? 11.133 7.369 10.225 1 87.56 86 LYS B C 1
ATOM 1675 O O . LYS B 1 86 ? 10.373 8.332 10.348 1 87.56 86 LYS B O 1
ATOM 1680 N N . ALA B 1 87 ? 11.845 6.798 11.136 1 81.43 87 ALA B N 1
ATOM 1681 C CA . ALA B 1 87 ? 11.847 7.464 12.436 1 81.43 87 ALA B CA 1
ATOM 1682 C C . ALA B 1 87 ? 12.226 8.935 12.298 1 81.43 87 ALA B C 1
ATOM 1684 O O . ALA B 1 87 ? 13.142 9.279 11.547 1 81.43 87 ALA B O 1
ATOM 1685 N N . HIS B 1 88 ? 11.475 9.858 12.868 1 81.53 88 HIS B N 1
ATOM 1686 C CA . HIS B 1 88 ? 11.714 11.292 12.984 1 81.53 88 HIS B CA 1
ATOM 1687 C C . HIS B 1 88 ? 11.296 12.025 11.713 1 81.53 88 HIS B C 1
ATOM 1689 O O . HIS B 1 88 ? 11.514 13.232 11.587 1 81.53 88 HIS B O 1
ATOM 1695 N N . ASP B 1 89 ? 10.755 11.273 10.749 1 86.01 89 ASP B N 1
ATOM 1696 C CA . ASP B 1 89 ? 10.143 11.973 9.624 1 86.01 89 ASP B CA 1
ATOM 1697 C C . ASP B 1 89 ? 8.976 12.842 10.087 1 86.01 89 ASP B C 1
ATOM 1699 O O . ASP B 1 89 ? 8.238 12.463 11 1 86.01 89 ASP B O 1
ATOM 1703 N N . LYS B 1 90 ? 8.837 13.955 9.483 1 87.82 90 LYS B N 1
ATOM 1704 C CA . LYS B 1 90 ? 7.622 14.757 9.6 1 87.82 90 LYS B CA 1
ATOM 1705 C C . LYS B 1 90 ? 6.735 14.593 8.369 1 87.82 90 LYS B C 1
ATOM 1707 O O . LYS B 1 90 ? 7.118 14.984 7.264 1 87.82 90 LYS B O 1
ATOM 1712 N N . ILE B 1 91 ? 5.622 14.021 8.602 1 91.77 91 ILE B N 1
ATOM 1713 C CA . ILE B 1 91 ? 4.671 13.821 7.514 1 91.77 91 ILE B CA 1
ATOM 1714 C C . ILE B 1 91 ? 3.753 15.036 7.402 1 91.77 91 ILE B C 1
ATOM 1716 O O . ILE B 1 91 ? 3.114 15.432 8.38 1 91.77 91 ILE B O 1
ATOM 1720 N N . ILE B 1 92 ? 3.7 15.597 6.279 1 90.27 92 ILE B N 1
ATOM 1721 C CA . ILE B 1 92 ? 2.868 16.769 6.03 1 90.27 92 ILE B CA 1
ATOM 1722 C C . ILE B 1 92 ? 1.735 16.404 5.074 1 90.27 92 ILE B C 1
ATOM 1724 O O . ILE B 1 92 ? 1.981 16.027 3.925 1 90.27 92 ILE B O 1
ATOM 1728 N N . LEU B 1 93 ? 0.591 16.417 5.597 1 91.77 93 LEU B N 1
ATOM 1729 C CA . LEU B 1 93 ? -0.586 16.373 4.737 1 91.77 93 LEU B CA 1
ATOM 1730 C C . LEU B 1 93 ? -0.99 17.776 4.296 1 91.77 93 LEU B C 1
ATOM 1732 O O . LEU B 1 93 ? -1.509 18.558 5.097 1 91.77 93 LEU B O 1
ATOM 1736 N N . ASN B 1 94 ? -0.729 18.027 3.035 1 88.66 94 ASN B N 1
ATOM 1737 C CA . ASN B 1 94 ? -0.889 19.369 2.485 1 88.66 94 ASN B CA 1
ATOM 1738 C C . ASN B 1 94 ? -2.122 19.466 1.59 1 88.66 94 ASN B C 1
ATOM 1740 O O . ASN B 1 94 ? -2.226 18.752 0.591 1 88.66 94 ASN B O 1
ATOM 1744 N N . TYR B 1 95 ? -3.039 20.293 2.006 1 87.68 95 TYR B N 1
ATOM 1745 C CA . TYR B 1 95 ? -4.226 20.53 1.193 1 87.68 95 TYR B CA 1
ATOM 1746 C C . TYR B 1 95 ? -3.903 21.429 0.005 1 87.68 95 TYR B C 1
ATOM 1748 O O . TYR B 1 95 ? -3.447 22.561 0.181 1 87.68 95 TYR B O 1
ATOM 1756 N N . GLN B 1 96 ? -4.101 20.81 -1.233 1 83.93 96 GLN B N 1
ATOM 1757 C CA . GLN B 1 96 ? -3.674 21.555 -2.413 1 83.93 96 GLN B CA 1
ATOM 1758 C C . GLN B 1 96 ? -4.805 21.667 -3.431 1 83.93 96 GLN B C 1
ATOM 1760 O O . GLN B 1 96 ? -5.786 20.924 -3.362 1 83.93 96 GLN B O 1
ATOM 1765 N N . SER B 1 97 ? -4.668 22.67 -4.149 1 81.08 97 SER B N 1
ATOM 1766 C CA . SER B 1 97 ? -5.552 22.845 -5.298 1 81.08 97 SER B CA 1
ATOM 1767 C C . SER B 1 97 ? -4.82 22.564 -6.606 1 81.08 97 SER B C 1
ATOM 1769 O O . SER B 1 97 ? -3.629 22.855 -6.732 1 81.08 97 SER B O 1
ATOM 1771 N N . GLY B 1 98 ? -5.434 21.858 -7.482 1 69.72 98 GLY B N 1
ATOM 1772 C CA . GLY B 1 98 ? -4.848 21.592 -8.786 1 69.72 98 GLY B CA 1
ATOM 1773 C C . GLY B 1 98 ? -4.396 22.848 -9.505 1 69.72 98 GLY B C 1
ATOM 1774 O O . GLY B 1 98 ? -4.783 23.957 -9.132 1 69.72 98 GLY B O 1
ATOM 1775 N N . GLU B 1 99 ? -3.194 22.73 -10.243 1 62.1 99 GLU B N 1
ATOM 1776 C CA . GLU B 1 99 ? -2.61 23.844 -10.983 1 62.1 99 GLU B CA 1
ATOM 1777 C C . GLU B 1 99 ? -3.686 24.654 -11.701 1 62.1 99 GLU B C 1
ATOM 1779 O O . GLU B 1 99 ? -3.57 25.875 -11.829 1 62.1 99 GLU B O 1
ATOM 1784 N N . ASN B 1 100 ? -4.624 23.91 -12.257 1 51.17 100 ASN B N 1
ATOM 1785 C CA . ASN B 1 100 ? -5.591 24.679 -13.033 1 51.17 100 ASN B CA 1
ATOM 1786 C C . ASN B 1 100 ? -6.577 25.414 -12.129 1 51.17 100 ASN B C 1
ATOM 1788 O O . ASN B 1 100 ? -7.539 26.014 -12.611 1 51.17 100 ASN B O 1
ATOM 1792 N N . SER B 1 101 ? -6.49 25.007 -10.944 1 50.24 101 SER B N 1
ATOM 1793 C CA . SER B 1 101 ? -7.462 25.696 -10.102 1 50.24 101 SER B CA 1
ATOM 1794 C C . SER B 1 101 ? -7.035 27.135 -9.829 1 50.24 101 SER B C 1
ATOM 1796 O O . SER B 1 101 ? -5.843 27.42 -9.701 1 50.24 101 SER B O 1
ATOM 1798 N N . ALA B 1 102 ? -7.749 28.102 -10.432 1 45.82 102 ALA B N 1
ATOM 1799 C CA . ALA B 1 102 ? -7.634 29.534 -10.166 1 45.82 102 ALA B CA 1
ATOM 1800 C C . ALA B 1 102 ? -7.369 29.798 -8.686 1 45.82 102 ALA B C 1
ATOM 1802 O O . ALA B 1 102 ? -7.196 30.948 -8.276 1 45.82 102 ALA B O 1
ATOM 1803 N N . VAL B 1 103 ? -7.596 28.831 -7.893 1 41.72 103 VAL B N 1
ATOM 1804 C CA . VAL B 1 103 ? -7.489 29.177 -6.479 1 41.72 103 VAL B CA 1
ATOM 1805 C C . VAL B 1 103 ? -6.025 29.139 -6.047 1 41.72 103 VAL B C 1
ATOM 1807 O O . VAL B 1 103 ? -5.472 28.065 -5.798 1 41.72 103 VAL B O 1
ATOM 1810 N N . TYR B 1 104 ? -5.191 29.834 -6.528 1 38.43 104 TYR B N 1
ATOM 1811 C CA . TYR B 1 104 ? -3.854 30.295 -6.171 1 38.43 104 TYR B CA 1
ATOM 1812 C C . TYR B 1 104 ? -3.852 30.952 -4.796 1 38.43 104 TYR B C 1
ATOM 1814 O O . TYR B 1 104 ? -4.734 31.755 -4.484 1 38.43 104 TYR B O 1
ATOM 1822 N N . GLY B 1 105 ? -3.308 30.487 -3.757 1 38.36 105 GLY B N 1
ATOM 1823 C CA . GLY B 1 105 ? -2.929 31.168 -2.529 1 38.36 105 GLY B CA 1
ATOM 1824 C C . GLY B 1 105 ? -3.576 30.573 -1.292 1 38.36 105 GLY B C 1
ATOM 1825 O O . GLY B 1 105 ? -3.659 31.229 -0.252 1 38.36 105 GLY B O 1
ATOM 1826 N N . LYS B 1 106 ? -4.616 29.633 -1.598 1 44.67 106 LYS B N 1
ATOM 1827 C CA . LYS B 1 106 ? -5.293 29.366 -0.333 1 44.67 106 LYS B CA 1
ATOM 1828 C C . LYS B 1 106 ? -4.402 28.56 0.608 1 44.67 106 LYS B C 1
ATOM 1830 O O . LYS B 1 106 ? -3.543 27.799 0.158 1 44.67 106 LYS B O 1
ATOM 1835 N N . ASP B 1 107 ? -4.49 28.79 1.879 1 44.83 107 ASP B N 1
ATOM 1836 C CA . ASP B 1 107 ? -3.96 28.32 3.155 1 44.83 107 ASP B CA 1
ATOM 1837 C C . ASP B 1 107 ? -3.894 26.795 3.194 1 44.83 107 ASP B C 1
ATOM 1839 O O . ASP B 1 107 ? -4.897 26.118 2.96 1 44.83 107 ASP B O 1
ATOM 1843 N N . THR B 1 108 ? -2.768 26.336 2.643 1 50.15 108 THR B N 1
ATOM 1844 C CA . THR B 1 108 ? -2.455 24.92 2.798 1 50.15 108 THR B CA 1
ATOM 1845 C C . THR B 1 108 ? -2.569 24.498 4.26 1 50.15 108 THR B C 1
ATOM 1847 O O . THR B 1 108 ? -2.244 25.273 5.163 1 50.15 108 THR B O 1
ATOM 1850 N N . CYS B 1 109 ? -3.661 24.005 4.756 1 52.46 109 CYS B N 1
ATOM 1851 C CA . CYS B 1 109 ? -3.695 23.426 6.095 1 52.46 109 CYS B CA 1
ATOM 1852 C C . CYS B 1 109 ? -2.873 22.144 6.156 1 52.46 109 CYS B C 1
ATOM 1854 O O . CYS B 1 109 ? -3.066 21.239 5.343 1 52.46 109 CYS B O 1
ATOM 1856 N N . ASP B 1 110 ? -1.589 22.407 6.744 1 62.21 110 ASP B N 1
ATOM 1857 C CA . ASP B 1 110 ? -0.69 21.267 6.894 1 62.21 110 ASP B CA 1
ATOM 1858 C C . ASP B 1 110 ? -0.997 20.489 8.172 1 62.21 110 ASP B C 1
ATOM 1860 O O . ASP B 1 110 ? -1.232 21.085 9.226 1 62.21 110 ASP B O 1
ATOM 1864 N N . VAL B 1 111 ? -1.469 19.423 8.011 1 67.57 111 VAL B N 1
ATOM 1865 C CA . VAL B 1 111 ? -1.442 18.528 9.163 1 67.57 111 VAL B CA 1
ATOM 1866 C C . VAL B 1 111 ? -0.126 17.755 9.187 1 67.57 111 VAL B C 1
ATOM 1868 O O . VAL B 1 111 ? 0.239 17.108 8.203 1 67.57 111 VAL B O 1
ATOM 1871 N N . VAL B 1 112 ? 0.652 18.058 10.289 1 75.16 112 VAL B N 1
ATOM 1872 C CA . VAL B 1 112 ? 1.973 17.452 10.41 1 75.16 112 VAL B CA 1
ATOM 1873 C C . VAL B 1 112 ? 1.904 16.241 11.337 1 75.16 112 VAL B C 1
ATOM 1875 O O . VAL B 1 112 ? 1.366 16.328 12.443 1 75.16 112 VAL B O 1
ATOM 1878 N N . ILE B 1 113 ? 2.212 15.109 10.82 1 71.1 113 ILE B N 1
ATOM 1879 C CA . ILE B 1 113 ? 2.345 13.886 11.605 1 71.1 113 ILE B CA 1
ATOM 1880 C C . ILE B 1 113 ? 3.823 13.563 11.81 1 71.1 113 ILE B C 1
ATOM 1882 O O . ILE B 1 113 ? 4.564 13.377 10.842 1 71.1 113 ILE B O 1
ATOM 1886 N N . LYS B 1 114 ? 4.22 13.586 13.077 1 68.56 114 LYS B N 1
ATOM 1887 C CA . LYS B 1 114 ? 5.592 13.227 13.426 1 68.56 114 LYS B CA 1
ATOM 1888 C C . LYS B 1 114 ? 5.707 11.739 13.746 1 68.56 114 LYS B C 1
ATOM 1890 O O . LYS B 1 114 ? 5.024 11.237 14.641 1 68.56 114 LYS B O 1
ATOM 1895 N N . ALA B 1 115 ? 6.378 10.999 12.944 1 59.59 115 ALA B N 1
ATOM 1896 C CA . ALA B 1 115 ? 6.538 9.557 13.108 1 59.59 115 ALA B CA 1
ATOM 1897 C C . ALA B 1 115 ? 7.488 9.238 14.26 1 59.59 115 ALA B C 1
ATOM 1899 O O . ALA B 1 115 ? 8.587 9.793 14.338 1 59.59 115 ALA B O 1
ATOM 1900 N N . VAL B 1 116 ? 6.968 8.701 15.277 1 56.53 116 VAL B N 1
ATOM 1901 C CA . VAL B 1 116 ? 7.812 8.202 16.358 1 56.53 116 VAL B CA 1
ATOM 1902 C C . VAL B 1 116 ? 7.809 6.675 16.355 1 56.53 116 VAL B C 1
ATOM 1904 O O . VAL B 1 116 ? 6.785 6.051 16.065 1 56.53 116 VAL B O 1
ATOM 1907 N N . HIS B 1 117 ? 8.992 5.991 16.011 1 52.35 117 HIS B N 1
ATOM 1908 C CA . HIS B 1 117 ? 9.067 4.535 16.048 1 52.35 117 HIS B CA 1
ATOM 1909 C C . HIS B 1 117 ? 8.72 4 17.433 1 52.35 117 HIS B C 1
ATOM 1911 O O . HIS B 1 117 ? 9.131 4.573 18.445 1 52.35 117 HIS B O 1
ATOM 1917 N N . LEU B 1 118 ? 7.721 3.193 17.531 1 47.97 118 LEU B N 1
ATOM 1918 C CA . LEU B 1 118 ? 7.395 2.489 18.766 1 47.97 118 LEU B CA 1
ATOM 1919 C C . LEU B 1 118 ? 8.576 1.649 19.241 1 47.97 118 LEU B C 1
ATOM 1921 O O . LEU B 1 118 ? 9.018 0.738 18.537 1 47.97 118 LEU B O 1
ATOM 1925 N N . CYS B 1 119 ? 9.615 2.205 19.662 1 46.56 119 CYS B N 1
ATOM 1926 C CA . CYS B 1 119 ? 10.684 1.413 20.26 1 46.56 119 CYS B CA 1
ATOM 1927 C C . CYS B 1 119 ? 10.122 0.401 21.252 1 46.56 119 CYS B C 1
ATOM 1929 O O . CYS B 1 119 ? 9.537 0.781 22.269 1 46.56 119 CYS B O 1
ATOM 1931 N N . LEU B 1 120 ? 9.488 -0.704 20.788 1 42.12 120 LEU B N 1
ATOM 1932 C CA . LEU B 1 120 ? 9.159 -1.736 21.766 1 42.12 120 LEU B CA 1
ATOM 1933 C C . LEU B 1 120 ? 10.376 -2.088 22.614 1 42.12 120 LEU B C 1
ATOM 1935 O O . LEU B 1 120 ? 10.344 -3.051 23.384 1 42.12 120 LEU B O 1
ATOM 1939 N N . CYS B 1 121 ? 11.565 -1.734 22.322 1 40.78 121 CYS B N 1
ATOM 1940 C CA . CYS B 1 121 ? 12.62 -2.071 23.271 1 40.78 121 CYS B CA 1
ATOM 1941 C C . CYS B 1 121 ? 12.362 -1.423 24.626 1 40.78 121 CYS B C 1
ATOM 1943 O O . CYS B 1 121 ? 11.723 -0.372 24.704 1 40.78 121 CYS B O 1
ATOM 1945 N N . SER B 1 122 ? 12.261 -2.141 25.843 1 40.63 122 SER B N 1
ATOM 1946 C CA . SER B 1 122 ? 12.201 -1.744 27.246 1 40.63 122 SER B CA 1
ATOM 1947 C C . SER B 1 122 ? 12.845 -0.378 27.461 1 40.63 122 SER B C 1
ATOM 1949 O O . SER B 1 122 ? 12.443 0.369 28.355 1 40.63 122 SER B O 1
ATOM 1951 N N . LEU B 1 123 ? 13.929 -0.037 26.851 1 41.27 123 LEU B N 1
ATOM 1952 C CA . LEU B 1 123 ? 14.707 1.165 27.13 1 41.27 123 LEU B CA 1
ATOM 1953 C C . LEU B 1 123 ? 14.017 2.402 26.564 1 41.27 123 LEU B C 1
ATOM 1955 O O . LEU B 1 123 ? 14.074 3.479 27.162 1 41.27 123 LEU B O 1
ATOM 1959 N N . CYS B 1 124 ? 13.384 2.333 25.496 1 39.68 124 CYS B N 1
ATOM 1960 C CA . CYS B 1 124 ? 12.714 3.509 24.953 1 39.68 124 CYS B CA 1
ATOM 1961 C C . CYS B 1 124 ? 11.422 3.798 25.709 1 39.68 124 CYS B C 1
ATOM 1963 O O . CYS B 1 124 ? 10.924 4.925 25.686 1 39.68 124 CYS B O 1
ATOM 1965 N N . LEU B 1 125 ? 10.662 2.907 26.144 1 38.31 125 LEU B N 1
ATOM 1966 C CA . LEU B 1 125 ? 9.603 3.193 27.106 1 38.31 125 LEU B CA 1
ATOM 1967 C C . LEU B 1 125 ? 10.153 3.948 28.311 1 38.31 125 LEU B C 1
ATOM 1969 O O . LEU B 1 125 ? 9.454 4.771 28.906 1 38.31 125 LEU B O 1
ATOM 1973 N N . PHE B 1 126 ? 11.287 3.729 28.673 1 37.55 126 PHE B N 1
ATOM 1974 C CA . PHE B 1 126 ? 11.925 4.326 29.841 1 37.55 126 PHE B CA 1
ATOM 1975 C C . PHE B 1 126 ? 12.231 5.799 29.596 1 37.55 126 PHE B C 1
ATOM 1977 O O . PHE B 1 126 ? 12.151 6.616 30.516 1 37.55 126 PHE B O 1
ATOM 1984 N N . VAL B 1 127 ? 12.487 6.254 28.457 1 32.4 127 VAL B N 1
ATOM 1985 C CA . VAL B 1 127 ? 12.89 7.647 28.287 1 32.4 127 VAL B CA 1
ATOM 1986 C C . VAL B 1 127 ? 11.659 8.55 28.331 1 32.4 127 VAL B C 1
ATOM 1988 O O . VAL B 1 127 ? 11.721 9.669 28.845 1 32.4 127 VAL B O 1
ATOM 1991 N N . LYS B 1 128 ? 10.484 8.18 27.981 1 35.6 128 LYS B N 1
ATOM 1992 C CA . LYS B 1 128 ? 9.367 9.084 28.241 1 35.6 128 LYS B CA 1
ATOM 1993 C C . LYS B 1 128 ? 9.017 9.111 29.726 1 35.6 128 LYS B C 1
ATOM 1995 O O . LYS B 1 128 ? 8.403 10.066 30.207 1 35.6 128 LYS B O 1
ATOM 2000 N N . LYS B 1 129 ? 9.085 8.061 30.42 1 35.19 129 LYS B N 1
ATOM 2001 C CA . LYS B 1 129 ? 8.819 8.196 31.849 1 35.19 129 LYS B CA 1
ATOM 2002 C C . LYS B 1 129 ? 9.798 9.169 32.501 1 35.19 129 LYS B C 1
ATOM 2004 O O . LYS B 1 129 ? 9.455 9.843 33.474 1 35.19 129 LYS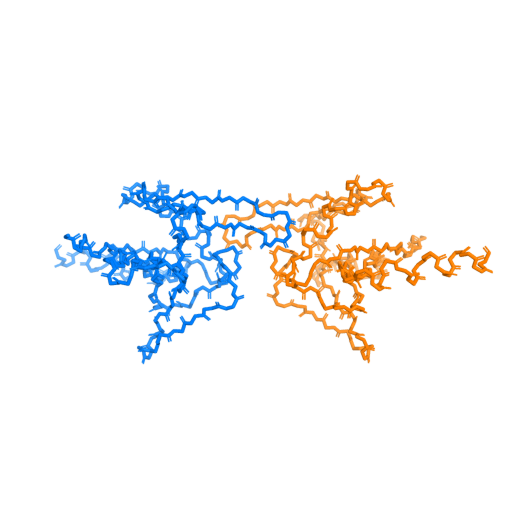 B O 1
ATOM 2009 N N . LYS B 1 130 ? 10.976 9.04 32.026 1 35.31 130 LYS B N 1
ATOM 2010 C CA . LYS B 1 130 ? 11.903 9.921 32.731 1 35.31 130 LYS B CA 1
ATOM 2011 C C . LYS B 1 130 ? 11.675 11.38 32.346 1 35.31 130 LYS B C 1
ATOM 2013 O O . LYS B 1 130 ? 12 12.288 33.114 1 35.31 130 LYS B O 1
ATOM 2018 N N . LYS B 1 131 ? 11.289 11.721 31.068 1 35.34 131 LYS B N 1
ATOM 2019 C CA . LYS B 1 131 ? 11.164 13.158 30.838 1 35.34 131 LYS B CA 1
ATOM 2020 C C . LYS B 1 131 ? 9.876 13.702 31.449 1 35.34 131 LYS B C 1
ATOM 2022 O O . LYS B 1 131 ? 9.756 14.906 31.688 1 35.34 131 LYS B O 1
ATOM 2027 N N . LYS B 1 132 ? 8.756 12.933 31.477 1 37.99 132 LYS B N 1
ATOM 2028 C CA . LYS B 1 132 ? 7.714 13.568 32.279 1 37.99 132 LYS B CA 1
ATOM 2029 C C . LYS B 1 132 ? 8.121 13.647 33.747 1 37.99 132 LYS B C 1
ATOM 2031 O O . LYS B 1 132 ? 7.438 14.282 34.553 1 37.99 132 LYS B O 1
ATOM 2036 N N . LYS B 1 133 ? 8.919 12.714 34.068 1 36.47 133 LYS B N 1
ATOM 2037 C CA . LYS B 1 133 ? 9.135 12.873 35.503 1 36.47 133 LYS B CA 1
ATOM 2038 C C . LYS B 1 133 ? 9.883 14.168 35.807 1 36.47 133 LYS B C 1
ATOM 2040 O O . LYS B 1 133 ? 9.714 14.751 36.879 1 36.47 133 LYS B O 1
ATOM 2045 N N . ASN B 1 134 ? 10.758 14.535 34.837 1 29.06 134 ASN B N 1
ATOM 2046 C CA . ASN B 1 134 ? 11.437 15.731 35.327 1 29.06 134 ASN B CA 1
ATOM 2047 C C . ASN B 1 134 ? 10.659 16.997 34.983 1 29.06 134 ASN B C 1
ATOM 2049 O O . ASN B 1 134 ? 11.048 18.097 35.381 1 29.06 134 ASN B O 1
ATOM 2053 N N . ILE B 1 135 ? 9.563 16.87 34.026 1 25.33 135 ILE B N 1
ATOM 2054 C CA . ILE B 1 135 ? 8.877 18.148 34.176 1 25.33 135 ILE B CA 1
ATOM 2055 C C . ILE B 1 135 ? 7.798 18.032 35.25 1 25.33 135 ILE B C 1
ATOM 2057 O O . ILE B 1 135 ? 7.1 17.019 35.33 1 25.33 135 ILE B O 1
#

Sequence (270 aa):
MDSPDQSFGASLVEGGILLGAMNRLMSSNAGFKFSVREDPNFGPFLESVNGLAGSDQEQTYWELLVTTATDETIRPEVGIGCYVPKAHDKIILNYQSGENSAVYGKDTCDVVIKAVHLCLCSLCLFVKKKKKKNIMDSPDQSFGASLVEGGILLGAMNRLMSSNAGFKFSVREDPNFGPFLESVNGLAGSDQEQTYWELLVTTATDETIRPEVGIGCYVPKAHDKIILNYQSGENSAVYGKDTCDVVIKAVHLCLCSLCLFVKKKKKKNI

Foldseek 3Di:
DLPDAAEDEWEDAQPGFQVVRLVVRVVVVVLWDWDWDQDPVAGTFTADISPRGADPVLQKGWFKWKQDPVRDIDGDPHDRRRHGDDAQIWIWTFIDHPPPRPPPPPNRRTHIYGYHYPPPPPVVVVVVVVVVVVD/DLPDAAEDEFEDAQPGFQVVRLVVRVVVVVLWDWDWDQDPVAGTFTADISPRGADPVLQKGWFKWKQDPVRDIDGDPHDRRRHGDDAQIKIWTWIDHPPPRPPPPDNGRTHIYGYHYPPPPPVVVVVVVVVVVVD

pLDDT: mean 75.92, std 21.59, range [25.31, 97.11]